Protein AF-A0A2N2I9F9-F1 (afdb_monomer_lite)

Radius of gyration: 26.96 Å; ch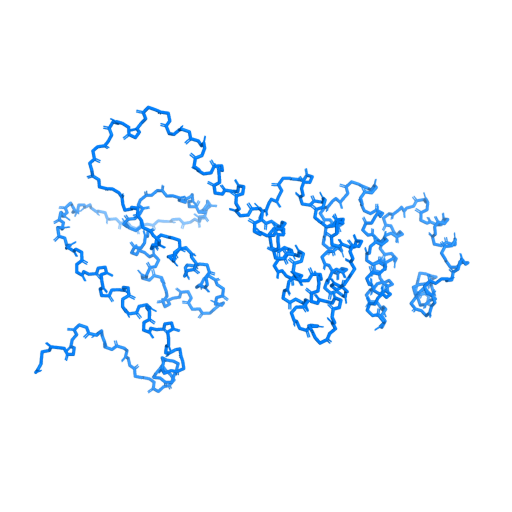ains: 1; bounding box: 68×50×66 Å

Secondary structure (DSSP, 8-state):
--HHHHHHHHHHH-TT-HHHHHHHHHHHTT-HHHHHHHHHHHHHH-SSHHHHHHHHHHHHHHHHHTT-HHHHHHHHHHHHHH-TT-HHHHHHHHHHHHHTT-HHHHHHHHHHHHHHHHTTTTSHHHHHHHHHHHHHHHHHHHHHHHHHHHS---SSTTTS-S----STHHHHHHHHHHHHTT-TT-HHHHHHHHHHHHHHS-SSSPPP---------------------THHHHHHHHHHHHHHH-HHHHHHHHHTT-----GGGSS--

pLDDT: mean 72.57, std 25.91, range [23.45, 98.56]

Foldseek 3Di:
DDPLVVLLVVCLVPVPPVVSVVVLVVVCVVPVLVSLVSLQSSLVSRPQLQSVLVSLQVSLVSCVVVVVLVSSLVSLLSSCVSPLLDPSSLVVNLVSCVVVVNLVSNLVSLVVSLVVLVVVVVDVSSVVVNVVSVVVNVVSVVVVVCVVVVPPPPPDVVPDDDDDDDDPVVVVVVVVVVVVVPPPPCCVVCVVVVVVCCVVVDDDDDDDDDDPDDDDDDDDDDDDDDDDDPPVVVQVVVVVVCCVVPVVVVVVCVVVVHDDDRPVVPPDD

Sequence (269 aa):
QSLFDALVRRLVENPYDEDALAWAHREGSSDPGAYAGLLEQAAKEAHDRAHACHWFIEAANVYIVLDDFDRARDLMELAVVHDPMSDRAANSLAELHRHRSDIAGLIGSLEVRARLLESLTRNPEAGAKLDSVCEELRKIWAELRAKEQGEPTSEEALRQGPGTLTTPDAVAAMRAYWRLQRIPHQFDAIAPLCRVVERDWGWIFPAPTSPEVAPVGVGPLLISRIDGSCQEMGTAYNEAEFLAKNEEEVLRRYRAGQGFTPWSRRRRF

Structure (mmCIF, N/CA/C/O backbone):
data_AF-A0A2N2I9F9-F1
#
_entry.id   AF-A0A2N2I9F9-F1
#
loop_
_atom_site.group_PDB
_atom_site.id
_atom_site.type_symbol
_atom_site.label_atom_id
_atom_site.label_alt_id
_atom_site.label_comp_id
_atom_site.label_asym_id
_atom_site.label_entity_id
_atom_site.label_seq_id
_atom_site.pdbx_PDB_ins_code
_atom_site.Cartn_x
_atom_site.Cartn_y
_atom_site.Cartn_z
_atom_site.occupancy
_atom_site.B_iso_or_equiv
_atom_site.auth_seq_id
_atom_site.auth_comp_id
_atom_site.auth_asym_id
_atom_site.auth_atom_id
_atom_site.pdbx_PDB_model_num
ATOM 1 N N . GLN A 1 1 ? 14.060 -11.560 -24.978 1.00 61.72 1 GLN A N 1
ATOM 2 C CA . GLN A 1 1 ? 13.766 -10.903 -23.692 1.00 61.72 1 GLN A CA 1
ATOM 3 C C . GLN A 1 1 ? 13.042 -9.616 -24.026 1.00 61.72 1 GLN A C 1
ATOM 5 O O . GLN A 1 1 ? 13.514 -8.925 -24.927 1.00 61.72 1 GLN A O 1
ATOM 10 N N . SER A 1 2 ? 11.861 -9.374 -23.455 1.00 85.56 2 SER A N 1
ATOM 11 C CA . SER A 1 2 ? 11.109 -8.166 -23.798 1.00 85.56 2 SER A CA 1
ATOM 12 C C . SER A 1 2 ? 11.802 -6.941 -23.189 1.00 85.56 2 SER A C 1
ATOM 14 O O . SER A 1 2 ? 12.526 -7.054 -22.198 1.00 85.56 2 SER A O 1
ATOM 16 N N . LEU A 1 3 ? 11.626 -5.769 -23.803 1.00 85.19 3 LEU A N 1
ATOM 17 C CA . LEU A 1 3 ? 12.147 -4.508 -23.262 1.00 85.19 3 LEU A CA 1
ATOM 18 C C . LEU A 1 3 ? 11.584 -4.231 -21.859 1.00 85.19 3 LEU A C 1
ATOM 20 O O . LEU A 1 3 ? 12.298 -3.732 -20.995 1.00 85.19 3 LEU A O 1
ATOM 24 N N . PHE A 1 4 ? 10.339 -4.652 -21.631 1.00 87.00 4 PHE A N 1
ATOM 25 C CA . PHE A 1 4 ? 9.666 -4.631 -20.339 1.00 87.00 4 PHE A CA 1
ATOM 26 C C . PHE A 1 4 ? 10.443 -5.419 -19.273 1.00 87.00 4 PHE A C 1
ATOM 28 O O . PHE A 1 4 ? 10.816 -4.846 -18.254 1.00 87.00 4 PHE A O 1
ATOM 35 N N . ASP A 1 5 ? 10.794 -6.683 -19.540 1.00 89.25 5 ASP A N 1
ATOM 36 C CA . ASP A 1 5 ? 11.547 -7.519 -18.584 1.00 89.25 5 ASP A CA 1
ATOM 37 C C . ASP A 1 5 ? 12.915 -6.906 -18.246 1.00 89.25 5 ASP A C 1
ATOM 39 O O . ASP A 1 5 ? 13.402 -6.997 -17.120 1.00 89.25 5 ASP A O 1
ATOM 43 N N . ALA A 1 6 ? 13.557 -6.273 -19.235 1.00 92.12 6 ALA A N 1
ATOM 44 C CA . ALA A 1 6 ? 14.843 -5.618 -19.035 1.00 92.12 6 ALA A CA 1
ATOM 45 C C . ALA A 1 6 ? 14.734 -4.395 -18.108 1.00 92.12 6 ALA A C 1
ATOM 47 O O . ALA A 1 6 ? 15.652 -4.144 -17.329 1.00 92.12 6 ALA A O 1
ATOM 48 N N . LEU A 1 7 ? 13.628 -3.650 -18.176 1.00 92.19 7 LEU A N 1
ATOM 49 C CA . LEU A 1 7 ? 13.377 -2.490 -17.318 1.00 92.19 7 LEU A CA 1
ATOM 50 C C . LEU A 1 7 ? 12.981 -2.890 -15.910 1.00 92.19 7 LEU A C 1
ATOM 52 O O . LEU A 1 7 ? 13.531 -2.332 -14.967 1.00 92.19 7 LEU A O 1
ATOM 56 N N . VAL A 1 8 ? 12.095 -3.879 -15.769 1.00 93.12 8 VAL A N 1
ATOM 57 C CA . VAL A 1 8 ? 11.741 -4.444 -14.462 1.00 93.12 8 VAL A CA 1
ATOM 58 C C . VAL A 1 8 ? 13.012 -4.876 -13.740 1.00 93.12 8 VAL A C 1
ATOM 60 O O . VAL A 1 8 ? 13.258 -4.423 -12.627 1.00 93.12 8 VAL A O 1
ATOM 63 N N . ARG A 1 9 ? 13.890 -5.638 -14.407 1.00 93.06 9 ARG A N 1
ATOM 64 C CA . ARG A 1 9 ? 15.161 -6.058 -13.808 1.00 93.06 9 ARG A CA 1
ATOM 65 C C . ARG A 1 9 ? 16.031 -4.871 -13.381 1.00 93.06 9 ARG A C 1
ATOM 67 O O . ARG A 1 9 ? 16.566 -4.894 -12.280 1.00 93.06 9 ARG A O 1
ATOM 74 N N . ARG A 1 10 ? 16.153 -3.829 -14.213 1.00 95.12 10 ARG A N 1
ATOM 75 C CA . ARG A 1 10 ? 16.919 -2.619 -13.856 1.00 95.12 10 ARG A CA 1
ATOM 76 C C . ARG A 1 10 ? 16.352 -1.918 -12.624 1.00 95.12 10 ARG A C 1
ATOM 78 O O . ARG A 1 10 ? 17.122 -1.557 -11.745 1.00 95.12 10 ARG A O 1
ATOM 85 N N . LEU A 1 11 ? 15.031 -1.766 -12.540 1.00 92.81 11 LEU A N 1
ATOM 86 C CA . LEU A 1 11 ? 14.359 -1.120 -11.406 1.00 92.81 11 LEU A CA 1
ATOM 87 C C . LEU A 1 11 ? 14.391 -1.973 -10.129 1.00 92.81 11 LEU A C 1
ATOM 89 O O . LEU A 1 11 ? 14.429 -1.434 -9.025 1.00 92.81 11 LEU A O 1
ATOM 93 N N . VAL A 1 12 ? 14.407 -3.300 -10.267 1.00 93.38 12 VAL A N 1
ATOM 94 C CA . VAL A 1 12 ? 14.619 -4.241 -9.157 1.00 93.38 12 VAL A CA 1
ATOM 95 C C . VAL A 1 12 ? 16.056 -4.152 -8.634 1.00 93.38 12 VAL A C 1
ATOM 97 O O . VAL A 1 12 ? 16.265 -4.124 -7.421 1.00 93.38 12 VAL A O 1
ATOM 100 N N . GLU A 1 13 ? 17.044 -4.090 -9.532 1.00 91.88 13 GLU A N 1
ATOM 101 C CA . GLU A 1 13 ? 18.470 -3.976 -9.192 1.00 91.88 13 GLU A CA 1
ATOM 102 C C . GLU A 1 13 ? 18.826 -2.592 -8.622 1.00 91.88 13 GLU A C 1
ATOM 104 O O . GLU A 1 13 ? 19.615 -2.496 -7.681 1.00 91.88 13 GLU A O 1
ATOM 109 N N . ASN A 1 14 ? 18.241 -1.524 -9.169 1.00 90.62 14 ASN A N 1
ATOM 110 C CA . ASN A 1 14 ? 18.455 -0.145 -8.749 1.00 90.62 14 ASN A CA 1
ATOM 111 C C . ASN A 1 14 ? 17.147 0.666 -8.825 1.00 90.62 14 ASN A C 1
ATOM 113 O O . ASN A 1 14 ? 16.798 1.173 -9.896 1.00 90.62 14 ASN A O 1
ATOM 117 N N . PRO A 1 15 ? 16.457 0.880 -7.690 1.00 88.50 15 PRO A N 1
ATOM 118 C CA . PRO A 1 15 ? 15.217 1.646 -7.683 1.00 88.50 15 PRO A CA 1
ATOM 119 C C . PRO A 1 15 ? 15.355 3.119 -8.056 1.00 88.50 15 PRO A C 1
ATOM 121 O O . PRO A 1 15 ? 14.377 3.766 -8.414 1.00 88.50 15 PRO A O 1
ATOM 124 N N . TYR A 1 16 ? 16.578 3.639 -7.993 1.00 89.88 16 TYR A N 1
ATOM 125 C CA . TYR A 1 16 ? 16.912 5.020 -8.319 1.00 89.88 16 TYR A CA 1
ATOM 126 C C . TYR A 1 16 ? 17.563 5.137 -9.702 1.00 89.88 16 TYR A C 1
ATOM 128 O O . TYR A 1 16 ? 18.282 6.095 -9.973 1.00 89.88 16 TYR A O 1
ATOM 136 N N . ASP A 1 17 ? 17.369 4.148 -10.579 1.00 93.25 17 ASP A N 1
ATOM 137 C CA . ASP A 1 17 ? 17.807 4.226 -11.970 1.00 93.25 17 ASP A CA 1
ATOM 138 C C . ASP A 1 17 ? 16.960 5.270 -12.722 1.00 93.25 17 ASP A C 1
ATOM 140 O O . ASP A 1 17 ? 15.919 4.960 -13.306 1.00 93.25 17 ASP A O 1
ATOM 144 N N . GLU A 1 18 ? 17.408 6.530 -12.673 1.00 92.12 18 GLU A N 1
ATOM 145 C CA . GLU A 1 18 ? 16.724 7.681 -13.275 1.00 92.12 18 GLU A CA 1
ATOM 146 C C . GLU A 1 18 ? 16.483 7.495 -14.776 1.00 92.12 18 GLU A C 1
ATOM 148 O O . GLU A 1 18 ? 15.441 7.903 -15.286 1.00 92.12 18 GLU A O 1
ATOM 153 N N . ASP A 1 19 ? 17.396 6.829 -15.487 1.00 93.75 19 ASP A N 1
ATOM 154 C CA . ASP A 1 19 ? 17.251 6.570 -16.919 1.00 93.75 19 ASP A CA 1
ATOM 155 C C . ASP A 1 19 ? 16.152 5.539 -17.193 1.00 93.75 19 ASP A C 1
ATOM 157 O O . ASP A 1 19 ? 15.347 5.717 -18.115 1.00 93.75 19 ASP A O 1
ATOM 161 N N . ALA A 1 20 ? 16.108 4.458 -16.405 1.00 91.75 20 ALA A N 1
ATOM 162 C CA . ALA A 1 20 ? 15.053 3.453 -16.502 1.00 91.75 20 ALA A CA 1
ATOM 163 C C . ALA A 1 20 ? 13.687 4.049 -16.138 1.00 91.75 20 ALA A C 1
ATOM 165 O O . ALA A 1 20 ? 12.717 3.825 -16.861 1.00 91.75 20 ALA A O 1
ATOM 166 N N . LEU A 1 21 ? 13.626 4.857 -15.076 1.00 90.75 21 LEU A N 1
ATOM 167 C CA . LEU A 1 21 ? 12.419 5.566 -14.653 1.00 90.75 21 LEU A CA 1
ATOM 168 C C . LEU A 1 21 ? 11.948 6.577 -15.698 1.00 90.75 21 LEU A C 1
ATOM 170 O O . LEU A 1 21 ? 10.778 6.574 -16.071 1.00 90.75 21 LEU A O 1
ATOM 174 N N . ALA A 1 22 ? 12.848 7.409 -16.223 1.00 91.56 22 ALA A N 1
ATOM 175 C CA . ALA A 1 22 ? 12.509 8.384 -17.253 1.00 91.56 22 ALA A CA 1
ATOM 176 C C . ALA A 1 22 ? 12.024 7.696 -18.532 1.00 91.56 22 ALA A C 1
ATOM 178 O O . ALA A 1 22 ? 11.120 8.197 -19.201 1.00 91.56 22 ALA A O 1
ATOM 179 N N . TRP A 1 23 ? 12.605 6.546 -18.883 1.00 90.75 23 TRP A N 1
ATOM 180 C CA . TRP A 1 23 ? 12.118 5.741 -19.996 1.00 90.75 23 TRP A CA 1
ATOM 181 C C . TRP A 1 23 ? 10.723 5.178 -19.712 1.00 90.75 23 TRP A C 1
ATOM 183 O O . TRP A 1 23 ? 9.814 5.398 -20.511 1.00 90.75 23 TRP A O 1
ATOM 193 N N . ALA A 1 24 ? 10.533 4.528 -18.561 1.00 89.94 24 ALA A N 1
ATOM 194 C CA . ALA A 1 24 ? 9.258 3.928 -18.176 1.00 89.94 24 ALA A CA 1
ATOM 195 C C . ALA A 1 24 ? 8.141 4.979 -18.095 1.00 89.94 24 ALA A C 1
ATOM 197 O O . ALA A 1 24 ? 7.044 4.737 -18.586 1.00 89.94 24 ALA A O 1
ATOM 198 N N . HIS A 1 25 ? 8.439 6.174 -17.580 1.00 88.62 25 HIS A N 1
ATOM 199 C CA . HIS A 1 25 ? 7.508 7.297 -17.540 1.00 88.62 25 HIS A CA 1
ATOM 200 C C . HIS A 1 25 ? 7.163 7.827 -18.938 1.00 88.62 25 HIS A C 1
ATOM 202 O O . HIS A 1 25 ? 6.002 8.128 -19.209 1.00 88.62 25 HIS A O 1
ATOM 208 N N . ARG A 1 26 ? 8.141 7.965 -19.848 1.00 89.19 26 ARG A N 1
ATOM 209 C CA . ARG A 1 26 ? 7.871 8.420 -21.226 1.00 89.19 26 ARG A CA 1
ATOM 210 C C . ARG A 1 26 ? 6.943 7.464 -21.965 1.00 89.19 26 ARG A C 1
ATOM 212 O O . ARG A 1 26 ? 5.993 7.915 -22.593 1.00 89.19 26 ARG A O 1
ATOM 219 N N . GLU A 1 27 ? 7.190 6.168 -21.857 1.00 84.44 27 GLU A N 1
ATOM 220 C CA . GLU A 1 27 ? 6.358 5.152 -22.509 1.00 84.44 27 GLU A CA 1
ATOM 221 C C . GLU A 1 27 ? 4.997 5.036 -21.815 1.00 84.44 27 GLU A C 1
ATOM 223 O O . GLU A 1 27 ? 3.949 5.050 -22.464 1.00 84.44 27 GLU A O 1
ATOM 228 N N . GLY A 1 28 ? 5.011 5.077 -20.483 1.00 85.88 28 GLY A N 1
ATOM 229 C CA . GLY A 1 28 ? 3.836 5.124 -19.622 1.00 85.88 28 GLY A CA 1
ATOM 230 C C . GLY A 1 28 ? 2.949 6.350 -19.798 1.00 85.88 28 GLY A C 1
ATOM 231 O O . GLY A 1 28 ? 1.769 6.299 -19.482 1.00 85.88 28 GLY A O 1
ATOM 232 N N . SER A 1 29 ? 3.471 7.446 -20.353 1.00 87.44 29 SER A N 1
ATOM 233 C CA . SER A 1 29 ? 2.663 8.636 -20.644 1.00 87.44 29 SER A CA 1
ATOM 234 C C . SER A 1 29 ? 1.592 8.357 -21.705 1.00 87.44 29 SER A C 1
ATOM 236 O O . SER A 1 29 ? 0.588 9.062 -21.756 1.00 87.44 29 SER A O 1
ATOM 238 N N . SER A 1 30 ? 1.799 7.343 -22.555 1.00 90.50 30 SER A N 1
ATOM 239 C CA . SER A 1 30 ? 0.814 6.908 -23.552 1.00 90.50 30 SER A CA 1
ATOM 240 C C . SER A 1 30 ? -0.169 5.857 -23.023 1.00 90.50 30 SER A C 1
ATOM 242 O O . SER A 1 30 ? -1.308 5.810 -23.483 1.00 90.50 30 SER A O 1
ATOM 244 N N . ASP A 1 31 ? 0.253 5.061 -22.037 1.00 93.00 31 ASP A N 1
ATOM 245 C CA . ASP A 1 31 ? -0.554 4.047 -21.354 1.00 93.00 31 ASP A CA 1
ATOM 246 C C . ASP A 1 31 ? -0.164 3.983 -19.861 1.00 93.00 31 ASP A C 1
ATOM 248 O O . ASP A 1 31 ? 0.736 3.225 -19.469 1.00 93.00 31 ASP A O 1
ATOM 252 N N . PRO A 1 32 ? -0.824 4.785 -19.002 1.00 93.81 32 PRO A N 1
ATOM 253 C CA . PRO A 1 32 ? -0.511 4.803 -17.576 1.00 93.81 32 PRO A CA 1
ATOM 254 C C . PRO A 1 32 ? -0.828 3.472 -16.878 1.00 93.81 32 PRO A C 1
ATOM 256 O O . PRO A 1 32 ? -0.207 3.152 -15.867 1.00 93.81 32 PRO A O 1
ATOM 259 N N . GLY A 1 33 ? -1.750 2.668 -17.422 1.00 94.06 33 GLY A N 1
ATOM 260 C CA . GLY A 1 33 ? -2.072 1.342 -16.892 1.00 94.06 33 GLY A CA 1
ATOM 261 C C . GLY A 1 33 ? -0.925 0.355 -17.103 1.00 94.06 33 GLY A C 1
ATOM 262 O O . GLY A 1 33 ? -0.523 -0.338 -16.167 1.00 94.06 33 GLY A O 1
ATOM 263 N N . ALA A 1 34 ? -0.326 0.340 -18.298 1.00 91.75 34 ALA A N 1
ATOM 264 C CA . ALA A 1 34 ? 0.874 -0.455 -18.567 1.00 91.75 34 ALA A CA 1
ATOM 265 C C . ALA A 1 34 ? 2.058 -0.036 -17.681 1.00 91.75 34 ALA A C 1
ATOM 267 O O . ALA A 1 34 ? 2.806 -0.891 -17.199 1.00 91.75 34 ALA A O 1
ATOM 268 N N . TYR A 1 35 ? 2.203 1.266 -17.412 1.00 94.31 35 TYR A N 1
ATOM 269 C CA . TYR A 1 35 ? 3.208 1.772 -16.476 1.00 94.31 35 TYR A CA 1
ATOM 270 C C . TYR A 1 35 ? 2.964 1.300 -15.041 1.00 94.31 35 TYR A C 1
ATOM 272 O O . TYR A 1 35 ? 3.883 0.785 -14.405 1.00 94.31 35 TYR A O 1
ATOM 280 N N . ALA A 1 36 ? 1.726 1.385 -14.548 1.00 95.88 36 ALA A N 1
ATOM 281 C CA . ALA A 1 36 ? 1.368 0.862 -13.232 1.00 95.88 36 ALA A CA 1
ATOM 282 C C . ALA A 1 36 ? 1.638 -0.651 -13.127 1.00 95.88 36 ALA A C 1
ATOM 284 O O . ALA A 1 36 ? 2.180 -1.114 -12.125 1.00 95.88 36 ALA A O 1
ATOM 285 N N . GLY A 1 37 ? 1.336 -1.414 -14.184 1.00 95.44 37 GLY A N 1
ATOM 286 C CA . GLY A 1 37 ? 1.652 -2.842 -14.273 1.00 95.44 37 GLY A CA 1
ATOM 287 C C . GLY A 1 37 ? 3.156 -3.141 -14.236 1.00 95.44 37 GLY A C 1
ATOM 288 O O . GLY A 1 37 ? 3.570 -4.108 -13.596 1.00 95.44 37 GLY A O 1
ATOM 289 N N . LEU A 1 38 ? 3.985 -2.297 -14.861 1.00 95.38 38 LEU A N 1
ATOM 290 C CA . LEU A 1 38 ? 5.448 -2.391 -14.787 1.00 95.38 38 LEU A CA 1
ATOM 291 C C . LEU A 1 38 ? 5.951 -2.190 -13.357 1.00 95.38 38 LEU A C 1
ATOM 293 O O . LEU A 1 38 ? 6.740 -2.999 -12.867 1.00 95.38 38 LEU A O 1
ATOM 297 N N . LEU A 1 39 ? 5.475 -1.142 -12.681 1.00 96.50 39 LEU A N 1
ATOM 298 C CA . LEU A 1 39 ? 5.839 -0.851 -11.293 1.00 96.50 39 LEU A CA 1
ATOM 299 C C . LEU A 1 39 ? 5.380 -1.965 -10.346 1.00 96.50 39 LEU A C 1
ATOM 301 O O . LEU A 1 39 ? 6.138 -2.391 -9.478 1.00 96.50 39 LEU A O 1
ATOM 305 N N . GLU A 1 40 ? 4.174 -2.497 -10.546 1.00 97.25 40 GLU A N 1
ATOM 306 C CA . GLU A 1 40 ? 3.678 -3.636 -9.775 1.00 97.25 40 GLU A CA 1
ATOM 307 C C . GLU A 1 40 ? 4.558 -4.881 -9.972 1.00 97.25 40 GLU A C 1
ATOM 309 O O . GLU A 1 40 ? 4.849 -5.595 -9.010 1.00 97.25 40 GLU A O 1
ATOM 314 N N . GLN A 1 41 ? 5.013 -5.144 -11.200 1.00 96.88 41 GLN A N 1
ATOM 315 C CA . GLN A 1 41 ? 5.919 -6.259 -11.463 1.00 96.88 41 GLN A CA 1
ATOM 316 C C . GLN A 1 41 ? 7.283 -6.044 -10.793 1.00 96.88 41 GLN A C 1
ATOM 318 O O . GLN A 1 41 ? 7.797 -6.966 -10.158 1.00 96.88 41 GLN A O 1
ATOM 323 N N . ALA A 1 42 ? 7.831 -4.826 -10.846 1.00 96.00 42 ALA A N 1
ATOM 324 C CA . ALA A 1 42 ? 9.055 -4.475 -10.126 1.00 96.00 42 ALA A CA 1
ATOM 325 C C . ALA A 1 42 ? 8.902 -4.654 -8.606 1.00 96.00 42 ALA A C 1
ATOM 327 O O . ALA A 1 42 ? 9.813 -5.163 -7.955 1.00 96.00 42 ALA A O 1
ATOM 328 N N . ALA A 1 43 ? 7.737 -4.322 -8.040 1.00 97.25 43 ALA A N 1
ATOM 329 C CA . ALA A 1 43 ? 7.439 -4.548 -6.627 1.00 97.25 43 ALA A CA 1
ATOM 330 C C . ALA A 1 43 ? 7.465 -6.037 -6.251 1.00 97.25 43 ALA A C 1
ATOM 332 O O . ALA A 1 43 ? 8.035 -6.409 -5.226 1.00 97.25 43 ALA A O 1
ATOM 333 N N . LYS A 1 44 ? 6.871 -6.897 -7.088 1.00 97.00 44 LYS A N 1
ATOM 334 C CA . LYS A 1 44 ? 6.812 -8.352 -6.866 1.00 97.00 44 LYS A CA 1
ATOM 335 C C . LYS A 1 44 ? 8.169 -9.036 -7.001 1.00 97.00 44 LYS A C 1
ATOM 337 O O . LYS A 1 44 ? 8.416 -10.028 -6.320 1.00 97.00 44 LYS A O 1
ATOM 342 N N . GLU A 1 45 ? 9.019 -8.539 -7.894 1.00 96.56 45 GLU A N 1
ATOM 343 C CA . GLU A 1 45 ? 10.355 -9.091 -8.134 1.00 96.56 45 GLU A CA 1
ATOM 344 C C . GLU A 1 45 ? 11.422 -8.527 -7.183 1.00 96.56 45 GLU A C 1
ATOM 346 O O . GLU A 1 45 ? 12.499 -9.112 -7.052 1.00 96.56 45 GLU A O 1
ATOM 351 N N . ALA A 1 46 ? 11.132 -7.430 -6.477 1.00 95.81 46 ALA A N 1
ATOM 352 C CA . ALA A 1 46 ? 12.049 -6.830 -5.519 1.00 95.81 46 ALA A CA 1
ATOM 353 C C . ALA A 1 46 ? 12.372 -7.779 -4.351 1.00 95.81 46 ALA A C 1
ATOM 355 O O . ALA A 1 46 ? 11.496 -8.258 -3.630 1.00 95.81 46 ALA A O 1
ATOM 356 N N . HIS A 1 47 ? 13.666 -8.017 -4.127 1.00 93.06 47 HIS A N 1
ATOM 357 C CA . HIS A 1 47 ? 14.147 -8.829 -3.004 1.00 93.06 47 HIS A CA 1
ATOM 358 C C . HIS A 1 47 ? 14.127 -8.076 -1.670 1.00 93.06 47 HIS A C 1
ATOM 360 O O . HIS A 1 47 ? 13.958 -8.686 -0.613 1.00 93.06 47 HIS A O 1
ATOM 366 N N . ASP A 1 48 ? 14.313 -6.757 -1.717 1.00 94.75 48 ASP A N 1
ATOM 367 C CA . ASP A 1 48 ? 14.250 -5.903 -0.540 1.00 94.75 48 ASP A CA 1
ATOM 368 C C . ASP A 1 48 ? 12.810 -5.454 -0.264 1.00 94.75 48 ASP A C 1
ATOM 370 O O . ASP A 1 48 ? 12.089 -4.996 -1.153 1.00 94.75 48 ASP A O 1
ATOM 374 N N . ARG A 1 49 ? 12.388 -5.572 0.998 1.00 95.44 49 ARG A N 1
ATOM 375 C CA . ARG A 1 49 ? 11.009 -5.277 1.406 1.00 95.44 49 ARG A CA 1
ATOM 376 C C . ARG A 1 49 ? 10.678 -3.788 1.317 1.00 95.44 49 ARG A C 1
ATOM 378 O O . ARG A 1 49 ? 9.536 -3.463 0.998 1.00 95.44 49 ARG A O 1
ATOM 385 N N . ALA A 1 50 ? 11.640 -2.903 1.579 1.00 93.56 50 ALA A N 1
ATOM 386 C CA . ALA A 1 50 ? 11.422 -1.465 1.475 1.00 93.56 50 ALA A CA 1
ATOM 387 C C . ALA A 1 50 ? 11.307 -1.041 0.003 1.00 93.56 50 ALA A C 1
ATOM 389 O O . ALA A 1 50 ? 10.434 -0.243 -0.332 1.00 93.56 50 ALA A O 1
ATOM 390 N N . HIS A 1 51 ? 12.100 -1.639 -0.891 1.00 94.69 51 HIS A N 1
ATOM 391 C CA . HIS A 1 51 ? 11.958 -1.439 -2.338 1.00 94.69 51 HIS A CA 1
ATOM 392 C C . HIS A 1 51 ? 10.614 -1.959 -2.866 1.00 94.69 51 HIS A C 1
ATOM 394 O O . HIS A 1 51 ? 9.939 -1.251 -3.609 1.00 94.69 51 HIS A O 1
ATOM 400 N N . ALA A 1 52 ? 10.183 -3.152 -2.442 1.00 97.19 52 ALA A N 1
ATOM 401 C CA . ALA A 1 52 ? 8.860 -3.671 -2.792 1.00 97.19 52 ALA A CA 1
ATOM 402 C C . ALA A 1 52 ? 7.745 -2.716 -2.331 1.00 97.19 52 ALA A C 1
ATOM 404 O O . ALA A 1 52 ? 6.878 -2.349 -3.121 1.00 97.19 52 ALA A O 1
ATOM 405 N N . CYS A 1 53 ? 7.801 -2.257 -1.074 1.00 97.56 53 CYS A N 1
ATOM 406 C CA . CYS A 1 53 ? 6.866 -1.270 -0.529 1.00 97.56 53 CYS A CA 1
ATOM 407 C C . CYS A 1 53 ? 6.849 0.022 -1.359 1.00 97.56 53 CYS A C 1
ATOM 409 O O . CYS A 1 53 ? 5.775 0.491 -1.734 1.00 97.56 53 CYS A O 1
ATOM 411 N N . HIS A 1 54 ? 8.022 0.563 -1.699 1.00 96.19 54 HIS A N 1
ATOM 412 C CA . HIS A 1 54 ? 8.137 1.747 -2.547 1.00 96.19 54 HIS A CA 1
ATOM 413 C C . HIS A 1 54 ? 7.421 1.555 -3.889 1.00 96.19 54 HIS A C 1
ATOM 415 O O . HIS A 1 54 ? 6.576 2.371 -4.251 1.00 96.19 54 HIS A O 1
ATOM 421 N N . TRP A 1 55 ? 7.688 0.453 -4.589 1.00 97.19 55 TRP A N 1
ATOM 422 C CA . TRP A 1 55 ? 7.077 0.198 -5.890 1.00 97.19 55 TRP A CA 1
ATOM 423 C C . TRP A 1 55 ? 5.574 -0.057 -5.829 1.00 97.19 55 TRP A C 1
ATOM 425 O O . TRP A 1 55 ? 4.850 0.419 -6.703 1.00 97.19 55 TRP A O 1
ATOM 435 N N . PHE A 1 56 ? 5.079 -0.722 -4.783 1.00 98.56 56 PHE A N 1
ATOM 436 C CA . PHE A 1 56 ? 3.639 -0.846 -4.563 1.00 98.56 56 PHE A CA 1
ATOM 437 C C . PHE A 1 56 ? 2.973 0.517 -4.339 1.00 98.56 56 PHE A C 1
ATOM 439 O O . PHE A 1 56 ? 1.915 0.764 -4.915 1.00 98.56 56 PHE A O 1
ATOM 446 N N . ILE A 1 57 ? 3.598 1.419 -3.570 1.00 98.25 57 ILE A N 1
ATOM 447 C CA . ILE A 1 57 ? 3.097 2.788 -3.370 1.00 98.25 57 ILE A CA 1
ATOM 448 C C . ILE A 1 57 ? 3.058 3.548 -4.699 1.00 98.25 57 ILE A C 1
ATOM 450 O O . ILE A 1 57 ? 2.051 4.184 -5.005 1.00 98.25 57 ILE A O 1
ATOM 454 N N . GLU A 1 58 ? 4.132 3.504 -5.491 1.00 96.94 58 GLU A N 1
ATOM 455 C CA . GLU A 1 58 ? 4.178 4.240 -6.759 1.00 96.94 58 GLU A CA 1
ATOM 456 C C . GLU A 1 58 ? 3.180 3.677 -7.781 1.00 96.94 58 GLU A C 1
ATOM 458 O O . GLU A 1 58 ? 2.463 4.450 -8.414 1.00 96.94 58 GLU A O 1
ATOM 463 N N . ALA A 1 59 ? 3.033 2.351 -7.873 1.00 97.88 59 ALA A N 1
ATOM 464 C CA . ALA A 1 59 ? 1.993 1.727 -8.692 1.00 97.88 59 ALA A CA 1
ATOM 465 C C . ALA A 1 59 ? 0.584 2.151 -8.240 1.00 97.88 59 ALA A C 1
ATOM 467 O O . ALA A 1 59 ? -0.243 2.542 -9.065 1.00 97.88 59 ALA A O 1
ATOM 468 N N . ALA A 1 60 ? 0.315 2.128 -6.931 1.00 98.44 60 ALA A N 1
ATOM 469 C CA . ALA A 1 60 ? -0.968 2.538 -6.371 1.00 98.44 60 ALA A CA 1
ATOM 470 C C . ALA A 1 60 ? -1.293 4.010 -6.671 1.00 98.44 60 ALA A C 1
ATOM 472 O O . ALA A 1 60 ? -2.431 4.317 -7.018 1.00 98.44 60 ALA A O 1
ATOM 473 N N . ASN A 1 61 ? -0.308 4.913 -6.613 1.00 97.44 61 ASN A N 1
ATOM 474 C CA . ASN A 1 61 ? -0.507 6.326 -6.957 1.00 97.44 61 ASN A CA 1
ATOM 475 C C . ASN A 1 61 ? -0.939 6.508 -8.418 1.00 97.44 61 ASN A C 1
ATOM 477 O O . ASN A 1 61 ? -1.781 7.357 -8.703 1.00 97.44 61 ASN A O 1
ATOM 481 N N . VAL A 1 62 ? -0.408 5.699 -9.340 1.00 97.06 62 VAL A N 1
ATOM 482 C CA . VAL A 1 62 ? -0.846 5.727 -10.743 1.00 97.06 62 VAL A CA 1
ATOM 483 C C . VAL A 1 62 ? -2.297 5.254 -10.864 1.00 97.06 62 VAL A C 1
ATOM 485 O O . VAL A 1 62 ? -3.088 5.908 -11.539 1.00 97.06 62 VAL A O 1
ATOM 488 N N . TYR A 1 63 ? -2.688 4.186 -10.161 1.00 97.94 63 TYR A N 1
ATOM 489 C CA . TYR A 1 63 ? -4.082 3.724 -10.154 1.00 97.94 63 TYR A CA 1
ATOM 490 C C . TYR A 1 63 ? -5.055 4.729 -9.523 1.00 97.94 63 TYR A C 1
ATOM 492 O O . TYR A 1 63 ? -6.175 4.853 -10.006 1.00 97.94 63 TYR A O 1
ATOM 500 N N . ILE A 1 64 ? -4.629 5.507 -8.521 1.00 97.06 64 ILE A N 1
ATOM 501 C CA . ILE A 1 64 ? -5.424 6.625 -7.980 1.00 97.06 64 ILE A CA 1
ATOM 502 C C . ILE A 1 64 ? -5.705 7.668 -9.066 1.00 97.06 64 ILE A C 1
ATOM 504 O O . ILE A 1 64 ? -6.834 8.128 -9.189 1.00 97.06 64 ILE A O 1
ATOM 508 N N . VAL A 1 65 ? -4.702 8.028 -9.873 1.00 96.38 65 VAL A N 1
ATOM 509 C CA . VAL A 1 65 ? -4.874 8.979 -10.990 1.00 96.38 65 VAL A CA 1
ATOM 510 C C . VAL A 1 65 ? -5.789 8.417 -12.084 1.00 96.38 65 VAL A C 1
ATOM 512 O O . VAL A 1 65 ? -6.447 9.181 -12.786 1.00 96.38 65 VAL A O 1
ATOM 515 N N . LEU A 1 66 ? -5.846 7.093 -12.220 1.00 96.38 66 LEU A N 1
ATOM 516 C CA . LEU A 1 66 ? -6.753 6.384 -13.125 1.00 96.38 66 LEU A CA 1
ATOM 517 C C . LEU A 1 66 ? -8.153 6.134 -12.534 1.00 96.38 66 LEU A C 1
ATOM 519 O O . LEU A 1 66 ? -8.946 5.439 -13.166 1.00 96.38 66 LEU A O 1
ATOM 523 N N . ASP A 1 67 ? -8.452 6.665 -11.344 1.00 97.00 67 ASP A N 1
ATOM 524 C CA . ASP A 1 67 ? -9.691 6.429 -10.588 1.00 97.00 67 ASP A CA 1
ATOM 525 C C . ASP A 1 67 ? -9.967 4.941 -10.250 1.00 97.00 67 ASP A C 1
ATOM 527 O O . ASP A 1 67 ? -11.081 4.573 -9.865 1.00 97.00 67 ASP A O 1
ATOM 531 N N . ASP A 1 68 ? -8.955 4.067 -10.317 1.00 97.44 68 ASP A N 1
ATOM 532 C CA . ASP A 1 68 ? -9.041 2.663 -9.888 1.00 97.44 68 ASP A CA 1
ATOM 533 C C . ASP A 1 68 ? -8.643 2.524 -8.409 1.00 97.44 68 ASP A C 1
ATOM 535 O O . ASP A 1 68 ? -7.583 2.014 -8.029 1.00 97.44 68 ASP A O 1
ATOM 539 N N . PHE A 1 69 ? -9.519 3.035 -7.542 1.00 96.81 69 PHE A N 1
ATOM 540 C CA . PHE A 1 69 ? -9.296 3.053 -6.094 1.00 96.81 69 PHE A CA 1
ATOM 541 C C . PHE A 1 69 ? -9.266 1.657 -5.463 1.00 96.81 69 PHE A C 1
ATOM 543 O O . PHE A 1 69 ? -8.622 1.475 -4.429 1.00 96.81 69 PHE A O 1
ATOM 550 N N . ASP A 1 70 ? -9.963 0.682 -6.053 1.00 96.19 70 ASP A N 1
ATOM 551 C CA . ASP A 1 70 ? -9.950 -0.702 -5.578 1.00 96.19 70 ASP A CA 1
ATOM 552 C C . ASP A 1 70 ? -8.564 -1.311 -5.782 1.00 96.19 70 ASP A C 1
ATOM 554 O O . ASP A 1 70 ? -7.965 -1.807 -4.824 1.00 96.19 70 ASP A O 1
ATOM 558 N N . ARG A 1 71 ? -7.993 -1.171 -6.985 1.00 97.94 71 ARG A N 1
ATOM 559 C CA . ARG A 1 71 ? -6.639 -1.651 -7.251 1.00 97.94 71 ARG A CA 1
ATOM 560 C C . ARG A 1 71 ? -5.587 -0.909 -6.435 1.00 97.94 71 ARG A C 1
ATOM 562 O O . ARG A 1 71 ? -4.672 -1.539 -5.905 1.00 97.94 71 ARG A O 1
ATOM 569 N N . ALA A 1 72 ? -5.721 0.411 -6.304 1.00 98.25 72 ALA A N 1
ATOM 570 C CA . ALA A 1 72 ? -4.819 1.212 -5.484 1.00 98.25 72 ALA A CA 1
ATOM 571 C C . ALA A 1 72 ? -4.819 0.761 -4.015 1.00 98.25 72 ALA A C 1
ATOM 573 O O . ALA A 1 72 ? -3.750 0.626 -3.420 1.00 98.25 72 ALA A O 1
ATOM 574 N N . ARG A 1 73 ? -5.996 0.479 -3.438 1.00 98.06 73 ARG A N 1
ATOM 575 C CA . ARG A 1 73 ? -6.114 -0.036 -2.067 1.00 98.06 73 ARG A CA 1
ATOM 576 C C . ARG A 1 73 ? -5.393 -1.372 -1.919 1.00 98.06 73 ARG A C 1
ATOM 578 O O . ARG A 1 73 ? -4.574 -1.500 -1.015 1.00 98.06 73 ARG A O 1
ATOM 585 N N . ASP A 1 74 ? -5.651 -2.327 -2.809 1.00 98.12 74 ASP A N 1
ATOM 586 C CA . ASP A 1 74 ? -5.048 -3.662 -2.733 1.00 98.12 74 ASP A CA 1
ATOM 587 C C . ASP A 1 74 ? -3.506 -3.586 -2.773 1.00 98.12 74 ASP A C 1
ATOM 589 O O . ASP A 1 74 ? -2.808 -4.286 -2.037 1.00 98.12 74 ASP A O 1
ATOM 593 N N . LEU A 1 75 ? -2.951 -2.686 -3.592 1.00 98.50 75 LEU A N 1
ATOM 594 C CA . LEU A 1 75 ? -1.506 -2.449 -3.652 1.00 98.50 75 LEU A CA 1
ATOM 595 C C . LEU A 1 75 ? -0.973 -1.745 -2.395 1.00 98.50 75 LEU A C 1
ATOM 597 O O . LEU A 1 75 ? 0.104 -2.098 -1.916 1.00 98.50 75 LEU A O 1
ATOM 601 N N . MET A 1 76 ? -1.715 -0.796 -1.817 1.00 98.38 76 MET A N 1
ATOM 602 C CA . MET A 1 76 ? -1.335 -0.162 -0.548 1.00 98.38 76 MET A CA 1
ATOM 603 C C . MET A 1 76 ? -1.369 -1.153 0.627 1.00 98.38 76 MET A C 1
ATOM 605 O O . MET A 1 76 ? -0.501 -1.096 1.499 1.00 98.38 76 MET A O 1
ATOM 609 N N . GLU A 1 77 ? -2.311 -2.101 0.643 1.00 98.44 77 GLU A N 1
ATOM 610 C CA . GLU A 1 77 ? -2.318 -3.205 1.612 1.00 98.44 77 GLU A CA 1
ATOM 611 C C . GLU A 1 77 ? -1.051 -4.059 1.485 1.00 98.44 77 GLU A C 1
ATOM 613 O O . GLU A 1 77 ? -0.386 -4.328 2.490 1.00 98.44 77 GLU A O 1
ATOM 618 N N . LEU A 1 78 ? -0.661 -4.422 0.257 1.00 98.38 78 LEU A N 1
ATOM 619 C CA . LEU A 1 78 ? 0.602 -5.121 0.008 1.00 98.38 78 LEU A CA 1
ATOM 620 C C . LEU A 1 78 ? 1.803 -4.294 0.482 1.00 98.38 78 LEU A C 1
ATOM 622 O O . LEU A 1 78 ? 2.675 -4.834 1.163 1.00 98.38 78 LEU A O 1
ATOM 626 N N . ALA A 1 79 ? 1.832 -2.986 0.215 1.00 98.50 79 ALA A N 1
ATOM 627 C CA . ALA A 1 79 ? 2.899 -2.107 0.688 1.00 98.50 79 ALA A CA 1
ATOM 628 C C . ALA A 1 79 ? 3.046 -2.147 2.222 1.00 98.50 79 ALA A C 1
ATOM 630 O O . ALA A 1 79 ? 4.158 -2.324 2.720 1.00 98.50 79 ALA A O 1
ATOM 631 N N . VAL A 1 80 ? 1.938 -2.078 2.973 1.00 98.44 80 VAL A N 1
ATOM 632 C CA . VAL A 1 80 ? 1.939 -2.180 4.448 1.00 98.44 80 VAL A CA 1
ATOM 633 C C . VAL A 1 80 ? 2.378 -3.566 4.929 1.00 98.44 80 VAL A C 1
ATOM 635 O O . VAL A 1 80 ? 3.074 -3.678 5.938 1.00 98.44 80 VAL A O 1
ATOM 638 N N . VAL A 1 81 ? 2.004 -4.638 4.226 1.00 97.94 81 VAL A N 1
ATOM 639 C CA . VAL A 1 81 ? 2.469 -5.997 4.553 1.00 97.94 81 VAL A CA 1
ATOM 640 C C . VAL A 1 81 ? 3.981 -6.123 4.346 1.00 97.94 81 VAL A C 1
ATOM 642 O O . VAL A 1 81 ? 4.680 -6.708 5.182 1.00 97.94 81 VAL A O 1
ATOM 645 N N . HIS A 1 82 ? 4.506 -5.558 3.257 1.00 97.62 82 HIS A N 1
ATOM 646 C CA . HIS A 1 82 ? 5.936 -5.558 2.971 1.00 97.62 82 HIS A CA 1
ATOM 647 C C . HIS A 1 82 ? 6.709 -4.692 3.966 1.00 97.62 82 HIS A C 1
ATOM 649 O O . HIS A 1 82 ? 7.691 -5.181 4.525 1.00 97.62 82 HIS A O 1
ATOM 655 N N . ASP A 1 83 ? 6.244 -3.486 4.267 1.00 97.75 83 ASP A N 1
ATOM 656 C CA . ASP A 1 83 ? 6.848 -2.612 5.268 1.00 97.75 83 ASP A CA 1
ATOM 657 C C . ASP A 1 83 ? 5.787 -1.972 6.188 1.00 97.75 83 ASP A C 1
ATOM 659 O O . ASP A 1 83 ? 5.256 -0.896 5.888 1.00 97.75 83 ASP A O 1
ATOM 663 N N . PRO A 1 84 ? 5.506 -2.577 7.360 1.00 97.88 84 PRO A N 1
ATOM 664 C CA . PRO A 1 84 ? 4.538 -2.031 8.311 1.00 97.88 84 PRO A CA 1
ATOM 665 C C . PRO A 1 84 ? 5.016 -0.728 8.973 1.00 97.88 84 PRO A C 1
ATOM 667 O O . PRO A 1 84 ? 4.210 -0.020 9.591 1.00 97.88 84 PRO A O 1
ATOM 670 N N . MET A 1 85 ? 6.305 -0.384 8.849 1.00 97.94 85 MET A N 1
ATOM 671 C CA . MET A 1 85 ? 6.868 0.866 9.364 1.00 97.94 85 MET A CA 1
ATOM 672 C C . MET A 1 85 ? 6.591 2.055 8.436 1.00 97.94 85 MET A C 1
ATOM 674 O O . MET A 1 85 ? 6.680 3.197 8.892 1.00 97.94 85 MET A O 1
ATOM 678 N N . SER A 1 86 ? 6.195 1.823 7.182 1.00 97.88 86 SER A N 1
ATOM 679 C CA . SER A 1 86 ? 5.895 2.882 6.215 1.00 97.88 86 SER A CA 1
ATOM 680 C C . SER A 1 86 ? 4.628 3.656 6.592 1.00 97.88 86 SER A C 1
ATOM 682 O O . SER A 1 86 ? 3.502 3.191 6.400 1.00 97.88 86 SER A O 1
ATOM 684 N N . ASP A 1 87 ? 4.799 4.879 7.105 1.00 97.50 87 ASP A N 1
ATOM 685 C CA . ASP A 1 87 ? 3.664 5.774 7.375 1.00 97.50 87 ASP A CA 1
ATOM 686 C C . ASP A 1 87 ? 3.023 6.269 6.082 1.00 97.50 87 ASP A C 1
ATOM 688 O O . ASP A 1 87 ? 1.817 6.487 6.053 1.00 97.50 87 ASP A O 1
ATOM 692 N N . ARG A 1 88 ? 3.801 6.394 4.997 1.00 97.31 88 ARG A N 1
ATOM 693 C CA . ARG A 1 88 ? 3.274 6.789 3.686 1.00 97.31 88 ARG A CA 1
ATOM 694 C C . ARG A 1 88 ? 2.227 5.784 3.204 1.00 97.31 88 ARG A C 1
ATOM 696 O O . ARG A 1 88 ? 1.108 6.191 2.920 1.00 97.31 88 ARG A O 1
ATOM 703 N N . ALA A 1 89 ? 2.561 4.490 3.180 1.00 98.00 89 ALA A N 1
ATOM 704 C CA . ALA A 1 89 ? 1.621 3.448 2.762 1.00 98.00 89 ALA A CA 1
ATOM 705 C C . ALA A 1 89 ? 0.382 3.404 3.668 1.00 98.00 89 ALA A C 1
ATOM 707 O O . ALA A 1 89 ? -0.747 3.399 3.186 1.00 98.00 89 ALA A O 1
ATOM 708 N N . ALA A 1 90 ? 0.588 3.418 4.987 1.00 98.19 90 ALA A N 1
ATOM 709 C CA . ALA A 1 90 ? -0.509 3.291 5.939 1.00 98.19 90 ALA A CA 1
ATOM 710 C C . ALA A 1 90 ? -1.460 4.498 5.936 1.00 98.19 90 ALA A C 1
ATOM 712 O O . ALA A 1 90 ? -2.675 4.313 5.995 1.00 98.19 90 ALA A O 1
ATOM 713 N N . ASN A 1 91 ? -0.933 5.722 5.841 1.00 98.25 91 ASN A N 1
ATOM 714 C CA . ASN A 1 91 ? -1.756 6.929 5.799 1.00 98.25 91 ASN A CA 1
ATOM 715 C C . ASN A 1 91 ? -2.570 6.989 4.504 1.00 98.25 91 ASN A C 1
ATOM 717 O O . ASN A 1 91 ? -3.776 7.223 4.567 1.00 98.25 91 ASN A O 1
ATOM 721 N N . SER A 1 92 ? -1.948 6.700 3.355 1.00 97.88 92 SER A N 1
ATOM 722 C CA . SER A 1 92 ? -2.658 6.658 2.073 1.00 97.88 92 SER A CA 1
ATOM 723 C C . SER A 1 92 ? -3.715 5.548 2.032 1.00 97.88 92 SER A C 1
ATOM 725 O O . SER A 1 92 ? -4.823 5.783 1.558 1.00 97.88 92 SER A O 1
ATOM 727 N N . LEU A 1 93 ? -3.439 4.365 2.595 1.00 98.44 93 LEU A N 1
ATOM 728 C CA . LEU A 1 93 ? -4.443 3.303 2.733 1.00 98.44 93 LEU A CA 1
ATOM 729 C C . LEU A 1 93 ? -5.632 3.753 3.595 1.00 98.44 93 LEU A C 1
ATOM 731 O O . LEU A 1 93 ? -6.791 3.539 3.236 1.00 98.44 93 LEU A O 1
ATOM 735 N N . ALA A 1 94 ? -5.357 4.420 4.718 1.00 97.94 94 ALA A N 1
ATOM 736 C CA . ALA A 1 94 ? -6.404 4.935 5.586 1.00 97.94 94 ALA A CA 1
ATOM 737 C C . ALA A 1 94 ? -7.250 6.017 4.892 1.00 97.94 94 ALA A C 1
ATOM 739 O O . ALA A 1 94 ? -8.470 6.042 5.048 1.00 97.94 94 ALA A O 1
ATOM 740 N N . GLU A 1 95 ? -6.630 6.895 4.101 1.00 97.50 95 GLU A N 1
ATOM 741 C CA . GLU A 1 95 ? -7.329 7.878 3.266 1.00 97.50 95 GLU A CA 1
ATOM 742 C C . GLU A 1 95 ? -8.239 7.212 2.228 1.00 97.50 95 GLU A C 1
ATOM 744 O O . GLU A 1 95 ? -9.396 7.617 2.109 1.00 97.50 95 GLU A O 1
ATOM 749 N N . LEU A 1 96 ? -7.777 6.153 1.551 1.00 97.44 96 LEU A N 1
ATOM 750 C CA . LEU A 1 96 ? -8.585 5.395 0.586 1.00 97.44 96 LEU A CA 1
ATOM 751 C C . LEU A 1 96 ? -9.845 4.793 1.230 1.00 97.44 96 LEU A C 1
ATOM 753 O O . LEU A 1 96 ? -10.943 4.930 0.683 1.00 97.44 96 LEU A O 1
ATOM 757 N N . HIS A 1 97 ? -9.724 4.188 2.417 1.00 97.56 97 HIS A N 1
ATOM 758 C CA . HIS A 1 97 ? -10.891 3.677 3.146 1.00 97.56 97 HIS A CA 1
ATOM 759 C C . HIS A 1 97 ? -11.833 4.801 3.592 1.00 97.56 97 HIS A C 1
ATOM 761 O O . HIS A 1 97 ? -13.050 4.694 3.418 1.00 97.56 97 HIS A O 1
ATOM 767 N N . ARG A 1 98 ? -11.297 5.910 4.124 1.00 95.69 98 ARG A N 1
ATOM 768 C CA . ARG A 1 98 ? -12.118 7.056 4.555 1.00 95.69 98 ARG A CA 1
ATOM 769 C C . ARG A 1 98 ? -12.856 7.704 3.385 1.00 95.69 98 ARG A C 1
ATOM 771 O O . ARG A 1 98 ? -14.030 8.029 3.539 1.00 95.69 98 ARG A O 1
ATOM 778 N N . HIS A 1 99 ? -12.222 7.828 2.219 1.00 94.12 99 HIS A N 1
ATOM 779 C CA . HIS A 1 99 ? -12.842 8.384 1.014 1.00 94.12 99 HIS A CA 1
ATOM 780 C C . HIS A 1 99 ? -14.107 7.611 0.603 1.00 94.12 99 HIS A C 1
ATOM 782 O O . HIS A 1 99 ? -15.108 8.215 0.225 1.00 94.12 99 HIS A O 1
ATOM 788 N N . ARG A 1 100 ? -14.112 6.279 0.756 1.00 93.00 100 ARG A N 1
ATOM 789 C CA . ARG A 1 100 ? -15.284 5.426 0.470 1.00 93.00 100 ARG A CA 1
ATOM 790 C C . ARG A 1 100 ? -16.197 5.197 1.676 1.00 93.00 100 ARG A C 1
ATOM 792 O O . ARG A 1 100 ? -17.136 4.414 1.580 1.00 93.00 100 ARG A O 1
ATOM 799 N N . SER A 1 101 ? -15.937 5.867 2.802 1.00 94.19 101 SER A N 1
ATOM 800 C CA . SER A 1 101 ? -16.617 5.623 4.084 1.00 94.19 101 SER A CA 1
ATOM 801 C C . SER A 1 101 ? -16.561 4.153 4.542 1.00 94.19 101 SER A C 1
ATOM 803 O O . SER A 1 101 ? -17.429 3.689 5.281 1.00 94.19 101 SER A O 1
ATOM 805 N N . ASP A 1 102 ? -15.523 3.419 4.135 1.00 96.50 102 ASP A N 1
ATOM 806 C CA . ASP A 1 102 ? -15.297 2.016 4.483 1.00 96.50 102 ASP A CA 1
ATOM 807 C C . ASP A 1 102 ? -14.582 1.902 5.838 1.00 96.50 102 ASP A C 1
ATOM 809 O O . ASP A 1 102 ? -13.389 1.609 5.945 1.00 96.50 102 ASP A O 1
ATOM 813 N N . ILE A 1 103 ? -15.327 2.176 6.909 1.00 96.62 103 ILE A N 1
ATOM 814 C CA . ILE A 1 103 ? -14.799 2.121 8.280 1.00 96.62 103 ILE A CA 1
ATOM 815 C C . ILE A 1 103 ? -14.380 0.696 8.668 1.00 96.62 103 ILE A C 1
ATOM 817 O O . ILE A 1 103 ? -13.413 0.521 9.408 1.00 96.62 103 ILE A O 1
ATOM 821 N N . ALA A 1 104 ? -15.074 -0.326 8.159 1.00 96.00 104 ALA A N 1
ATOM 822 C CA . ALA A 1 104 ? -14.746 -1.719 8.444 1.00 96.00 104 ALA A CA 1
ATOM 823 C C . ALA A 1 104 ? -13.384 -2.108 7.848 1.00 96.00 104 ALA A C 1
ATOM 825 O O . ALA A 1 104 ? -12.561 -2.700 8.550 1.00 96.00 104 ALA A O 1
ATOM 826 N N . GLY A 1 105 ? -13.115 -1.724 6.596 1.00 96.06 105 GLY A N 1
ATOM 827 C CA . GLY A 1 105 ? -11.811 -1.912 5.965 1.00 96.06 105 GLY A CA 1
ATOM 828 C C . GLY A 1 105 ? -10.697 -1.117 6.651 1.00 96.06 105 GLY A C 1
ATOM 829 O O . GLY A 1 105 ? -9.617 -1.658 6.890 1.00 96.06 105 GLY A O 1
ATOM 830 N N . LEU A 1 106 ? -10.974 0.120 7.086 1.00 97.81 106 LEU A N 1
ATOM 831 C CA . LEU A 1 106 ? -10.018 0.910 7.873 1.00 97.81 106 LEU A CA 1
ATOM 832 C C . LEU A 1 106 ? -9.628 0.204 9.182 1.00 97.81 106 LEU A C 1
ATOM 834 O O . LEU A 1 106 ? -8.446 0.088 9.498 1.00 97.81 106 LEU A O 1
ATOM 838 N N . ILE A 1 107 ? -10.604 -0.301 9.941 1.00 97.88 107 ILE A N 1
ATOM 839 C CA . ILE A 1 107 ? -10.326 -1.065 11.166 1.00 97.88 107 ILE A CA 1
ATOM 840 C C . ILE A 1 107 ? -9.510 -2.318 10.829 1.00 97.88 107 ILE A C 1
ATOM 842 O O . ILE A 1 107 ? -8.503 -2.586 11.483 1.00 97.88 107 ILE A O 1
ATOM 846 N N . GLY A 1 108 ? -9.905 -3.060 9.790 1.00 97.38 108 GLY A N 1
ATOM 847 C CA . GLY A 1 108 ? -9.214 -4.275 9.362 1.00 97.38 108 GLY A CA 1
ATOM 848 C C . GLY A 1 108 ? -7.742 -4.039 9.011 1.00 97.38 108 GLY A C 1
ATOM 849 O O . GLY A 1 108 ? -6.875 -4.782 9.479 1.00 97.38 108 GLY A O 1
ATOM 850 N N . SER A 1 109 ? -7.442 -2.987 8.244 1.00 97.94 109 SER A N 1
ATOM 851 C CA . SER A 1 109 ? -6.071 -2.633 7.853 1.00 97.94 109 SER A CA 1
ATOM 852 C C . SER A 1 109 ? -5.226 -2.162 9.043 1.00 97.94 109 SER A C 1
ATOM 854 O O . SER A 1 109 ? -4.086 -2.613 9.196 1.00 97.94 109 SER A O 1
ATOM 856 N N . LEU A 1 110 ? -5.787 -1.349 9.946 1.00 98.19 110 LEU A N 1
ATOM 857 C CA . LEU A 1 110 ? -5.120 -0.946 11.191 1.00 98.19 110 LEU A CA 1
ATOM 858 C C . LEU A 1 110 ? -4.806 -2.154 12.085 1.00 98.19 110 LEU A C 1
ATOM 860 O O . LEU A 1 110 ? -3.698 -2.262 12.609 1.00 98.19 110 LEU A O 1
ATOM 864 N N . GLU A 1 111 ? -5.733 -3.104 12.221 1.00 97.81 111 GLU A N 1
ATOM 865 C CA . GLU A 1 111 ? -5.503 -4.336 12.979 1.00 97.81 111 GLU A CA 1
ATOM 866 C C . GLU A 1 111 ? -4.419 -5.228 12.352 1.00 97.81 111 GLU A C 1
ATOM 868 O O . GLU A 1 111 ? -3.625 -5.840 13.071 1.00 97.81 111 GLU A O 1
ATOM 873 N N . VAL A 1 112 ? -4.374 -5.333 11.017 1.00 97.88 112 VAL A N 1
ATOM 874 C CA . VAL A 1 112 ? -3.295 -6.047 10.312 1.00 97.88 112 VAL A CA 1
ATOM 875 C C . VAL A 1 112 ? -1.952 -5.380 10.596 1.00 97.88 112 VAL A C 1
ATOM 877 O O . VAL A 1 112 ? -1.012 -6.068 11.001 1.00 97.88 112 VAL A O 1
ATOM 880 N N . ARG A 1 113 ? -1.867 -4.053 10.456 1.00 98.00 113 ARG A N 1
ATOM 881 C CA . ARG A 1 113 ? -0.635 -3.301 10.721 1.00 98.00 113 ARG A CA 1
ATOM 882 C C . ARG A 1 113 ? -0.184 -3.443 12.173 1.00 98.00 113 ARG A C 1
ATOM 884 O O . ARG A 1 113 ? 0.998 -3.680 12.403 1.00 98.00 113 ARG A O 1
ATOM 891 N N . ALA A 1 114 ? -1.104 -3.364 13.136 1.00 98.06 114 ALA A N 1
ATOM 892 C CA . ALA A 1 114 ? -0.803 -3.560 14.554 1.00 98.06 114 ALA A CA 1
ATOM 893 C C . ALA A 1 114 ? -0.129 -4.918 14.801 1.00 98.06 114 ALA A C 1
ATOM 895 O O . ALA A 1 114 ? 0.957 -4.967 15.372 1.00 98.06 114 ALA A O 1
ATOM 896 N N . ARG A 1 115 ? -0.696 -6.010 14.270 1.00 98.06 115 ARG A N 1
ATOM 897 C CA . ARG A 1 115 ? -0.108 -7.359 14.390 1.00 98.06 115 ARG A CA 1
ATOM 898 C C . ARG A 1 115 ? 1.284 -7.463 13.765 1.00 98.06 115 ARG A C 1
ATOM 900 O O . ARG A 1 115 ? 2.160 -8.135 14.305 1.00 98.06 115 ARG A O 1
ATOM 907 N N . LEU A 1 116 ? 1.501 -6.814 12.622 1.00 97.50 116 LEU A N 1
ATOM 908 C CA . LEU A 1 116 ? 2.818 -6.790 11.983 1.00 97.50 116 LEU A CA 1
ATOM 909 C C . LEU A 1 116 ? 3.833 -6.009 12.833 1.00 97.50 116 LEU A C 1
ATOM 911 O O . LEU A 1 116 ? 4.946 -6.491 13.039 1.00 97.50 116 LEU A O 1
ATOM 915 N N . LEU A 1 117 ? 3.446 -4.856 13.384 1.00 97.62 117 LEU A N 1
ATOM 916 C CA . LEU A 1 117 ? 4.290 -4.042 14.266 1.00 97.62 117 LEU A CA 1
ATOM 917 C C . LEU A 1 117 ? 4.591 -4.734 15.603 1.00 97.62 117 LEU A C 1
ATOM 919 O O . LEU A 1 117 ? 5.720 -4.642 16.082 1.00 97.62 117 LEU A O 1
ATOM 923 N N . GLU A 1 118 ? 3.641 -5.485 16.169 1.00 96.69 118 GLU A N 1
ATOM 924 C CA . GLU A 1 118 ? 3.841 -6.304 17.376 1.00 96.69 118 GLU A CA 1
ATOM 925 C C . GLU A 1 118 ? 5.035 -7.256 17.219 1.00 96.69 118 GLU A C 1
ATOM 927 O O . GLU A 1 118 ? 5.879 -7.364 18.115 1.00 96.69 118 GLU A O 1
ATOM 932 N N . SER A 1 119 ? 5.168 -7.883 16.044 1.00 95.50 119 SER A N 1
ATOM 933 C CA . SER A 1 119 ? 6.296 -8.773 15.739 1.00 95.50 119 SER A CA 1
ATOM 934 C C . SER A 1 119 ? 7.653 -8.054 15.673 1.00 95.50 119 SER A C 1
ATOM 936 O O . SER A 1 119 ? 8.701 -8.687 15.818 1.00 95.50 119 SER A O 1
ATOM 938 N N . LEU A 1 120 ? 7.643 -6.727 15.506 1.00 95.31 120 LEU A N 1
ATOM 939 C CA . LEU A 1 120 ? 8.820 -5.868 15.369 1.00 95.31 120 LEU A CA 1
ATOM 940 C C . LEU A 1 120 ? 9.146 -5.070 16.639 1.00 95.31 120 LEU A C 1
ATOM 942 O O . LEU A 1 120 ? 10.092 -4.290 16.628 1.00 95.31 120 LEU A O 1
ATOM 946 N N . THR A 1 121 ? 8.431 -5.285 17.745 1.00 91.81 121 THR A N 1
ATOM 947 C CA . THR A 1 121 ? 8.533 -4.503 19.002 1.00 91.81 121 THR A CA 1
ATOM 948 C C . THR A 1 121 ? 9.917 -4.458 19.655 1.00 91.81 121 THR A C 1
ATOM 950 O O . THR A 1 121 ? 10.163 -3.610 20.510 1.00 91.81 121 THR A O 1
ATOM 953 N N . ARG A 1 122 ? 10.863 -5.313 19.243 1.00 93.88 122 ARG A N 1
ATOM 954 C CA . ARG A 1 122 ? 12.283 -5.157 19.618 1.00 93.88 122 ARG A CA 1
ATOM 955 C C . ARG A 1 122 ? 12.879 -3.839 19.106 1.00 93.88 122 ARG A C 1
ATOM 957 O O . ARG A 1 122 ? 13.846 -3.357 19.687 1.00 93.88 122 ARG A O 1
ATOM 964 N N . ASN A 1 123 ? 12.318 -3.276 18.037 1.00 94.62 123 ASN A N 1
ATOM 965 C CA . ASN A 1 123 ? 12.590 -1.925 17.570 1.00 94.62 123 ASN A CA 1
ATOM 966 C C . ASN A 1 123 ? 11.718 -0.924 18.366 1.00 94.62 123 ASN A C 1
ATOM 968 O O . ASN A 1 123 ? 10.491 -0.979 18.249 1.00 94.62 123 ASN A O 1
ATOM 972 N N . PRO A 1 124 ? 12.310 0.018 19.129 1.00 95.81 124 PRO A N 1
ATOM 973 C CA . PRO A 1 124 ? 11.560 1.032 19.878 1.00 95.81 124 PRO A CA 1
ATOM 974 C C . PRO A 1 124 ? 10.631 1.875 18.998 1.00 95.81 124 PRO A C 1
ATOM 976 O O . PRO A 1 124 ? 9.541 2.252 19.422 1.00 95.81 124 PRO A O 1
ATOM 979 N N . GLU A 1 125 ? 11.042 2.144 17.757 1.00 96.56 125 GLU A N 1
ATOM 980 C CA . GLU A 1 125 ? 10.240 2.900 16.798 1.00 96.56 125 GLU A CA 1
ATOM 981 C C . GLU A 1 125 ? 8.964 2.140 16.408 1.00 96.56 125 GLU A C 1
ATOM 983 O O . GLU A 1 125 ? 7.893 2.736 16.287 1.00 96.56 125 GLU A O 1
ATOM 988 N N . ALA A 1 126 ? 9.050 0.811 16.273 1.00 96.94 126 ALA A N 1
ATOM 989 C CA . ALA A 1 126 ? 7.886 -0.026 15.998 1.00 96.94 126 ALA A CA 1
ATOM 990 C C . ALA A 1 126 ? 6.898 -0.007 17.171 1.00 96.94 126 ALA A C 1
ATOM 992 O O . ALA A 1 126 ? 5.691 0.034 16.944 1.00 96.94 126 ALA A O 1
ATOM 993 N N . GLY A 1 127 ? 7.404 0.037 18.411 1.00 96.81 127 GLY A N 1
ATOM 994 C CA . GLY A 1 127 ? 6.583 0.229 19.610 1.00 96.81 127 GLY A CA 1
ATOM 995 C C . GLY A 1 127 ? 5.804 1.546 19.575 1.00 96.81 127 GLY A C 1
ATOM 996 O O . GLY A 1 127 ? 4.587 1.543 19.730 1.00 96.81 127 GLY A O 1
ATOM 997 N N . ALA A 1 128 ? 6.472 2.659 19.260 1.00 96.19 128 ALA A N 1
ATOM 998 C CA . ALA A 1 128 ? 5.812 3.962 19.151 1.00 96.19 128 ALA A CA 1
ATOM 999 C C . ALA A 1 128 ? 4.737 3.997 18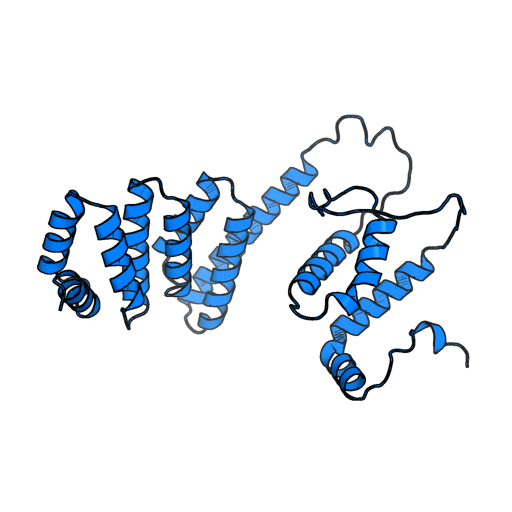.044 1.00 96.19 128 ALA A C 1
ATOM 1001 O O . ALA A 1 128 ? 3.655 4.558 18.235 1.00 96.19 128 ALA A O 1
ATOM 1002 N N . LYS A 1 129 ? 4.999 3.371 16.889 1.00 97.19 129 LYS A N 1
ATOM 1003 C CA . LYS A 1 129 ? 4.003 3.252 15.809 1.00 97.19 129 LYS A CA 1
ATOM 1004 C C . LYS A 1 129 ? 2.829 2.358 16.210 1.00 97.19 129 LYS A C 1
ATOM 1006 O O . LYS A 1 129 ? 1.690 2.693 15.893 1.00 97.19 129 LYS A O 1
ATOM 1011 N N . LEU A 1 130 ? 3.079 1.262 16.927 1.00 97.81 130 LEU A N 1
ATOM 1012 C CA . LEU A 1 130 ? 2.028 0.382 17.441 1.00 97.81 130 LEU A CA 1
ATOM 1013 C C . LEU A 1 130 ? 1.104 1.118 18.419 1.00 97.81 130 LEU A C 1
ATOM 1015 O O . LEU A 1 130 ? -0.116 0.995 18.305 1.00 97.81 130 LEU A O 1
ATOM 1019 N N . ASP A 1 131 ? 1.663 1.920 19.325 1.00 97.25 131 ASP A N 1
ATOM 1020 C CA . ASP A 1 131 ? 0.881 2.740 20.255 1.00 97.25 131 ASP A CA 1
ATOM 1021 C C . ASP A 1 131 ? -0.016 3.736 19.506 1.00 97.25 131 ASP A C 1
ATOM 1023 O O . ASP A 1 131 ? -1.196 3.886 19.839 1.00 97.25 131 ASP A O 1
ATOM 1027 N N . SER A 1 132 ? 0.516 4.362 18.450 1.00 97.62 132 SER A N 1
ATOM 1028 C CA . SER A 1 132 ? -0.240 5.259 17.568 1.00 97.62 132 SER A CA 1
ATOM 1029 C C . SER A 1 132 ? -1.411 4.542 16.880 1.00 97.62 132 SER A C 1
ATOM 1031 O O . SER A 1 132 ? -2.548 5.012 16.939 1.00 97.62 132 SER A O 1
ATOM 1033 N N . VAL A 1 133 ? -1.171 3.357 16.304 1.00 97.75 133 VAL A N 1
ATOM 1034 C CA . VAL A 1 133 ? -2.221 2.534 15.672 1.00 97.75 133 VAL A CA 1
ATOM 1035 C C . VAL A 1 133 ? -3.290 2.118 16.692 1.00 97.75 133 VAL A C 1
ATOM 1037 O O . VAL A 1 133 ? -4.487 2.197 16.411 1.00 97.75 133 VAL A O 1
ATOM 1040 N N . CYS A 1 134 ? -2.887 1.724 17.904 1.00 97.81 134 CYS A N 1
ATOM 1041 C CA . CYS A 1 134 ? -3.816 1.375 18.980 1.00 97.81 134 CYS A CA 1
ATOM 1042 C C . CYS A 1 134 ? -4.670 2.570 19.433 1.00 97.81 134 CYS A C 1
ATOM 1044 O O . CYS A 1 134 ? -5.844 2.398 19.767 1.00 97.81 134 CYS A O 1
ATOM 1046 N N . GLU A 1 135 ? -4.102 3.777 19.474 1.00 97.88 135 GLU A N 1
ATOM 1047 C CA . GLU A 1 135 ? -4.842 5.011 19.759 1.00 97.88 135 GLU A CA 1
ATOM 1048 C C . GLU A 1 135 ? -5.877 5.308 18.673 1.00 97.88 135 GLU A C 1
ATOM 1050 O O . GLU A 1 135 ? -7.031 5.593 18.994 1.00 97.88 135 GLU A O 1
ATOM 1055 N N . GLU A 1 136 ? -5.505 5.192 17.399 1.00 97.19 136 GLU A N 1
ATOM 1056 C CA . GLU A 1 136 ? -6.434 5.412 16.290 1.00 97.19 136 GLU A CA 1
ATOM 1057 C C . GLU A 1 136 ? -7.605 4.421 16.316 1.00 97.19 136 GLU A C 1
ATOM 1059 O O . GLU A 1 136 ? -8.765 4.836 16.262 1.00 97.19 136 GLU A O 1
ATOM 1064 N N . LEU A 1 137 ? -7.331 3.128 16.517 1.00 97.06 137 LEU A N 1
ATOM 1065 C CA . LEU A 1 137 ? -8.376 2.117 16.700 1.00 97.06 137 LEU A CA 1
ATOM 1066 C C . LEU A 1 137 ? -9.304 2.474 17.867 1.00 97.06 137 LEU A C 1
ATOM 1068 O O . LEU A 1 137 ? -10.527 2.403 17.734 1.00 97.06 137 LEU A O 1
ATOM 1072 N N . ARG A 1 138 ? -8.751 2.895 19.013 1.00 97.62 138 ARG A N 1
ATOM 1073 C CA . ARG A 1 138 ? -9.556 3.307 20.176 1.00 97.62 138 ARG A CA 1
ATOM 1074 C C . ARG A 1 138 ? -10.471 4.489 19.858 1.00 97.62 138 ARG A C 1
ATOM 1076 O O . ARG A 1 138 ? -11.619 4.466 20.307 1.00 97.62 138 ARG A O 1
ATOM 1083 N N . LYS A 1 139 ? -10.001 5.474 19.085 1.00 97.25 139 LYS A N 1
ATOM 1084 C CA . LYS A 1 139 ? -10.814 6.616 18.634 1.00 97.25 139 LYS A CA 1
ATOM 1085 C C . LYS A 1 139 ? -11.968 6.165 17.745 1.00 97.25 139 LYS A C 1
ATOM 1087 O O . LYS A 1 139 ? -13.114 6.454 18.077 1.00 97.25 139 LYS A O 1
ATOM 1092 N N . ILE A 1 140 ? -11.694 5.369 16.710 1.00 95.94 140 ILE A N 1
ATOM 1093 C CA . ILE A 1 140 ? -12.729 4.857 15.795 1.00 95.94 140 ILE A CA 1
ATOM 1094 C C . ILE A 1 140 ? -13.791 4.060 16.573 1.00 95.94 140 ILE A C 1
ATOM 1096 O O . ILE A 1 140 ? -14.990 4.282 16.414 1.00 95.94 140 ILE A O 1
ATOM 1100 N N . TRP A 1 141 ? -13.376 3.182 17.491 1.00 95.06 141 TRP A N 1
ATOM 1101 C CA . TRP A 1 141 ? -14.310 2.415 18.324 1.00 95.06 141 TRP A CA 1
ATOM 1102 C C . TRP A 1 141 ? -15.107 3.269 19.318 1.0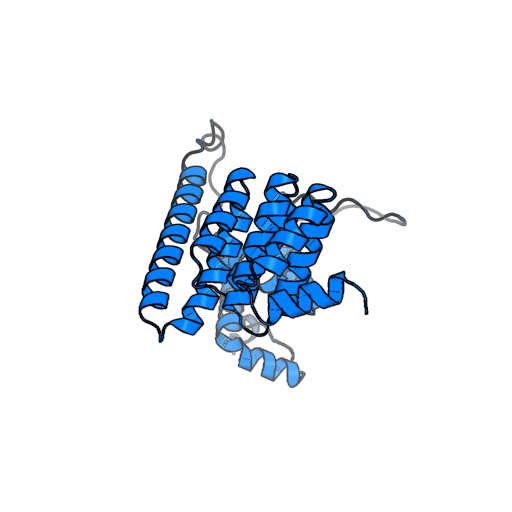0 95.06 141 TRP A C 1
ATOM 1104 O O . TRP A 1 141 ? -16.202 2.876 19.729 1.00 95.06 141 TRP A O 1
ATOM 1114 N N . ALA A 1 142 ? -14.566 4.397 19.777 1.00 95.19 142 ALA A N 1
ATOM 1115 C CA . ALA A 1 142 ? -15.311 5.342 20.603 1.00 95.19 142 ALA A CA 1
ATOM 1116 C C . ALA A 1 142 ? -16.361 6.090 19.769 1.00 95.19 142 ALA A C 1
ATOM 1118 O O . ALA A 1 142 ? -17.503 6.206 20.205 1.00 95.19 142 ALA A O 1
ATOM 1119 N N . GLU A 1 143 ? -16.005 6.522 18.558 1.00 93.50 143 GLU A N 1
ATOM 1120 C CA . GLU A 1 143 ? -16.918 7.188 17.624 1.00 93.50 143 GLU A CA 1
ATOM 1121 C C . GLU A 1 143 ? -18.078 6.283 17.199 1.00 93.50 143 GLU A C 1
ATOM 1123 O O . GLU A 1 143 ? -19.227 6.722 17.206 1.00 93.50 143 GLU A O 1
ATOM 1128 N N . LEU A 1 144 ? -17.806 5.014 16.877 1.00 92.69 144 LEU A N 1
ATOM 1129 C CA . LEU A 1 144 ? -18.849 4.042 16.535 1.00 92.69 144 LEU A CA 1
ATOM 1130 C C . LEU A 1 144 ? -19.828 3.834 17.697 1.00 92.69 144 LEU A C 1
ATOM 1132 O O . LEU A 1 144 ? -21.035 3.933 17.502 1.00 92.69 144 LEU A O 1
ATOM 1136 N N . ARG A 1 145 ? -19.318 3.665 18.924 1.00 91.69 145 ARG A N 1
ATOM 1137 C CA . ARG A 1 145 ? -20.164 3.543 20.124 1.00 91.69 145 ARG A CA 1
ATOM 1138 C C . ARG A 1 145 ? -20.974 4.805 20.410 1.00 91.69 145 ARG A C 1
ATOM 1140 O O . ARG A 1 145 ? -22.117 4.711 20.841 1.00 91.69 145 ARG A O 1
ATOM 1147 N N . ALA A 1 146 ? -20.399 5.983 20.183 1.00 91.50 146 ALA A N 1
ATOM 1148 C CA . ALA A 1 146 ? -21.116 7.242 20.347 1.00 91.50 146 ALA A CA 1
ATOM 1149 C C . ALA A 1 146 ? -22.253 7.383 19.323 1.00 91.50 146 ALA A C 1
ATOM 1151 O O . ALA A 1 146 ? -23.322 7.865 19.681 1.00 91.50 146 ALA A O 1
ATOM 1152 N N . LYS A 1 147 ? -22.055 6.927 18.078 1.00 89.62 147 LYS A N 1
ATOM 1153 C CA . LYS A 1 147 ? -23.114 6.886 17.056 1.00 89.62 147 LYS A CA 1
ATOM 1154 C C . LYS A 1 147 ? -24.236 5.922 17.441 1.00 89.62 147 LYS A C 1
ATOM 1156 O O . LYS A 1 147 ? -25.396 6.302 17.353 1.00 89.62 147 LYS A O 1
ATOM 1161 N N . GLU A 1 148 ? -23.896 4.739 17.951 1.00 86.88 148 GLU A N 1
ATOM 1162 C CA . GLU A 1 148 ? -24.877 3.764 18.454 1.00 86.88 148 GLU A CA 1
ATOM 1163 C C . GLU A 1 148 ? -25.703 4.303 19.639 1.00 86.88 148 GLU A C 1
ATOM 1165 O O . GLU A 1 148 ? -26.877 3.979 19.771 1.00 86.88 148 GLU A O 1
ATOM 1170 N N . GLN A 1 149 ? -25.109 5.134 20.504 1.00 83.88 149 GLN A N 1
ATOM 1171 C CA . GLN A 1 149 ? -25.792 5.747 21.657 1.00 83.88 149 GLN A CA 1
ATOM 1172 C C . GLN A 1 149 ? -26.514 7.063 21.321 1.00 83.88 149 GLN A C 1
ATOM 1174 O O . GLN A 1 149 ? -27.359 7.516 22.093 1.00 83.88 149 GLN A O 1
ATOM 1179 N N . GLY A 1 150 ? -26.129 7.707 20.217 1.00 68.12 150 GLY A N 1
ATOM 1180 C CA . GLY A 1 150 ? -26.558 9.043 19.813 1.00 68.12 150 GLY A CA 1
ATOM 1181 C C . GLY A 1 150 ? -27.707 9.075 18.808 1.00 68.12 150 GLY A C 1
ATOM 1182 O O . GLY A 1 150 ? -28.225 10.159 18.550 1.00 68.12 150 GLY A O 1
ATOM 1183 N N . GLU A 1 151 ? -28.136 7.933 18.265 1.00 49.22 151 GLU A N 1
ATOM 1184 C CA . GLU A 1 151 ? -29.464 7.831 17.660 1.00 49.22 151 GLU A CA 1
ATOM 1185 C C . GLU A 1 151 ? -30.502 7.798 18.790 1.00 49.22 151 GLU A C 1
ATOM 1187 O O . GLU A 1 151 ? -30.598 6.796 19.506 1.00 49.22 151 GLU A O 1
ATOM 1192 N N . PRO A 1 152 ? -31.309 8.858 19.005 1.00 47.56 152 PRO A N 1
ATOM 1193 C CA . PRO A 1 152 ? -32.522 8.671 19.771 1.00 47.56 152 PRO A CA 1
ATOM 1194 C C . PRO A 1 152 ? -33.346 7.640 18.998 1.00 47.56 152 PRO A C 1
ATOM 1196 O O . PRO A 1 152 ? -33.764 7.913 17.875 1.00 47.56 152 PRO A O 1
ATOM 1199 N N . THR A 1 153 ? -33.602 6.470 19.588 1.00 51.78 153 THR A N 1
ATOM 1200 C CA . THR A 1 153 ? -34.754 5.646 19.208 1.00 51.78 153 THR A CA 1
ATOM 1201 C C . THR A 1 153 ? -35.973 6.540 19.363 1.00 51.78 153 THR A C 1
ATOM 1203 O O . THR A 1 153 ? -36.480 6.734 20.471 1.00 51.78 153 THR A O 1
ATOM 1206 N N . SER A 1 154 ? -36.350 7.197 18.272 1.00 52.47 154 SER A N 1
ATOM 1207 C CA . SER A 1 154 ? -37.402 8.194 18.234 1.00 52.47 154 SER A CA 1
ATOM 1208 C C . SER A 1 154 ? -38.692 7.518 18.671 1.00 52.47 154 SER A C 1
ATOM 1210 O O . SER A 1 154 ? -39.167 6.621 17.990 1.00 52.47 154 SER A O 1
ATOM 1212 N N . GLU A 1 155 ? -39.227 7.899 19.830 1.00 49.03 155 GLU A N 1
ATOM 1213 C CA . GLU A 1 155 ? -40.573 7.539 20.312 1.00 49.03 155 GLU A CA 1
ATOM 1214 C C . GLU A 1 155 ? -40.909 6.048 20.559 1.00 49.03 155 GLU A C 1
ATOM 1216 O O . GLU A 1 155 ? -41.880 5.773 21.265 1.00 49.03 155 GLU A O 1
ATOM 1221 N N . GLU A 1 156 ? -40.134 5.074 20.076 1.00 50.28 156 GLU A N 1
ATOM 1222 C CA . GLU A 1 156 ? -40.549 3.659 20.039 1.00 50.28 156 GLU A CA 1
ATOM 1223 C C . GLU A 1 156 ? -40.153 2.845 21.291 1.00 50.28 156 GLU A C 1
ATOM 1225 O O . GLU A 1 156 ? -40.914 1.989 21.747 1.00 50.28 156 GLU A O 1
ATOM 1230 N N . ALA A 1 157 ? -39.016 3.152 21.928 1.00 46.06 157 ALA A N 1
ATOM 1231 C CA . ALA A 1 157 ? -38.568 2.469 23.154 1.00 46.06 157 ALA A CA 1
ATOM 1232 C C . ALA A 1 157 ? -39.383 2.865 24.405 1.00 46.06 157 ALA A C 1
ATOM 1234 O O . ALA A 1 157 ? -39.395 2.153 25.404 1.00 46.06 157 ALA A O 1
ATOM 1235 N N . LEU A 1 158 ? -40.124 3.976 24.334 1.00 50.47 158 LEU A N 1
ATOM 1236 C CA . LEU A 1 158 ? -41.102 4.384 25.349 1.00 50.47 158 LEU A CA 1
ATOM 1237 C C . LEU A 1 158 ? -42.459 3.666 25.196 1.00 50.47 158 LEU A C 1
ATOM 1239 O O . LEU A 1 158 ? -43.3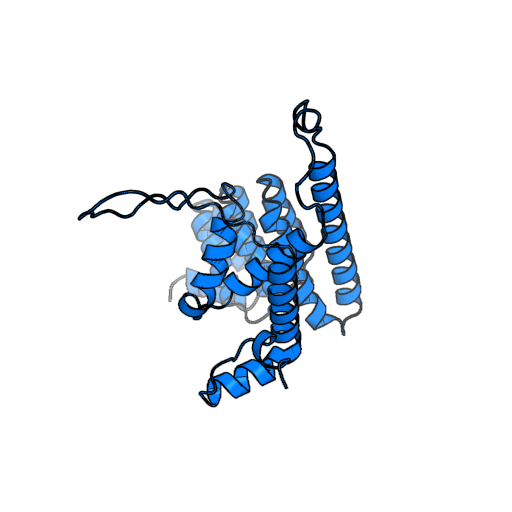30 3.836 26.048 1.00 50.47 158 LEU A O 1
ATOM 1243 N N . ARG A 1 159 ? -42.655 2.851 24.145 1.00 47.97 159 ARG A N 1
ATOM 1244 C CA . ARG A 1 159 ? -43.910 2.122 23.883 1.00 47.97 159 ARG A CA 1
ATOM 1245 C C . ARG A 1 159 ? -43.871 0.623 24.180 1.00 47.97 159 ARG A C 1
ATOM 1247 O O . ARG A 1 159 ? -44.943 0.039 24.326 1.00 47.97 159 ARG A O 1
ATOM 1254 N N . GLN A 1 160 ? -42.705 -0.010 24.291 1.00 42.28 160 GLN A N 1
ATOM 1255 C CA . GLN A 1 160 ? -42.614 -1.454 24.533 1.00 42.28 160 GLN A CA 1
ATOM 1256 C C . GLN A 1 160 ? -42.069 -1.751 25.936 1.00 42.28 160 GLN A C 1
ATOM 1258 O O . GLN A 1 160 ? -40.996 -1.298 26.319 1.00 42.28 160 GLN A O 1
ATOM 1263 N N . GLY A 1 161 ? -42.880 -2.468 26.720 1.00 38.16 161 GLY A N 1
ATOM 1264 C CA . GLY A 1 161 ? -42.599 -2.892 28.092 1.00 38.16 161 GLY A CA 1
ATOM 1265 C C . GLY A 1 161 ? -41.464 -3.923 28.217 1.00 38.16 161 GLY A C 1
ATOM 1266 O O . GLY A 1 161 ? -40.751 -4.202 27.257 1.00 38.16 161 GLY A O 1
ATOM 1267 N N . PRO A 1 162 ? -41.262 -4.482 29.422 1.00 46.31 162 PRO A N 1
ATOM 1268 C CA . PRO A 1 162 ? -39.971 -4.994 29.854 1.00 46.31 162 PRO A CA 1
ATOM 1269 C C . PRO A 1 162 ? -39.625 -6.328 29.193 1.00 46.31 162 PRO A C 1
ATOM 1271 O O . PRO A 1 162 ? -40.381 -7.291 29.305 1.00 46.31 162 PRO A O 1
ATOM 1274 N N . GLY A 1 163 ? -38.426 -6.409 28.615 1.00 47.03 163 GLY A N 1
ATOM 1275 C CA . GLY A 1 163 ? -37.757 -7.690 28.409 1.00 47.03 163 GLY A CA 1
ATOM 1276 C C . GLY A 1 163 ? -36.918 -7.795 27.147 1.00 47.03 163 GLY A C 1
ATOM 1277 O O . GLY A 1 163 ? -37.191 -8.662 26.330 1.00 47.03 163 GLY A O 1
ATOM 1278 N N . THR A 1 164 ? -35.858 -7.000 27.006 1.00 44.94 164 THR A N 1
ATOM 1279 C CA . THR A 1 164 ? -34.789 -7.325 26.048 1.00 44.94 164 THR A CA 1
ATOM 1280 C C . THR A 1 164 ? -33.423 -7.089 26.675 1.00 44.94 164 THR A C 1
ATOM 1282 O O . THR A 1 164 ? -33.133 -6.026 27.220 1.00 44.94 164 THR A O 1
ATOM 1285 N N . LEU A 1 165 ? -32.631 -8.160 26.651 1.00 40.00 165 LEU A N 1
ATOM 1286 C CA . LEU A 1 165 ? -31.328 -8.348 27.277 1.00 40.00 165 LEU A CA 1
ATOM 1287 C C . LEU A 1 165 ? -30.329 -7.254 26.882 1.00 40.00 165 LEU A C 1
ATOM 1289 O O . LEU A 1 165 ? -29.778 -7.257 25.786 1.00 40.00 165 LEU A O 1
ATOM 1293 N N . THR A 1 166 ? -30.043 -6.356 27.817 1.00 52.94 166 THR A N 1
ATOM 1294 C CA . THR A 1 166 ? -28.871 -5.480 27.778 1.00 52.94 166 THR A CA 1
ATOM 1295 C C . THR A 1 166 ? -27.765 -6.098 28.629 1.00 52.94 166 THR A C 1
ATOM 1297 O O . THR A 1 166 ? -27.754 -5.900 29.844 1.00 52.94 166 THR A O 1
ATOM 1300 N N . THR A 1 167 ? -26.822 -6.826 28.030 1.00 51.50 167 THR A N 1
ATOM 1301 C CA . THR A 1 167 ? -25.573 -7.205 28.713 1.00 51.50 167 THR A CA 1
ATOM 1302 C C . THR A 1 167 ? -24.378 -7.305 27.749 1.00 51.50 167 THR A C 1
ATOM 1304 O O . THR A 1 167 ? -24.558 -7.511 26.546 1.00 51.50 167 THR A O 1
ATOM 1307 N N . PRO A 1 168 ? -23.136 -7.217 28.283 1.00 44.81 168 PRO A N 1
ATOM 1308 C CA . PRO A 1 168 ? -21.875 -7.583 27.615 1.00 44.81 168 PRO A CA 1
ATOM 1309 C C . PRO A 1 168 ? -21.879 -8.930 26.864 1.00 44.81 168 PRO A C 1
ATOM 1311 O O . PRO A 1 168 ? -21.009 -9.171 26.024 1.00 44.81 168 PRO A O 1
ATOM 1314 N N . ASP A 1 169 ? -22.870 -9.780 27.126 1.00 42.41 169 ASP A N 1
ATOM 1315 C CA . ASP A 1 169 ? -23.049 -11.104 26.536 1.00 42.41 169 ASP A CA 1
ATOM 1316 C C . ASP A 1 169 ? -23.356 -11.059 25.033 1.00 42.41 169 ASP A C 1
ATOM 1318 O O . ASP A 1 169 ? -22.889 -11.929 24.303 1.00 42.41 169 ASP A O 1
ATOM 1322 N N . ALA A 1 170 ? -24.047 -10.028 24.530 1.00 44.59 170 ALA A N 1
ATOM 1323 C CA . ALA A 1 170 ? -24.321 -9.892 23.092 1.00 44.59 170 ALA A CA 1
ATOM 1324 C C . ALA A 1 170 ? -23.039 -9.593 22.289 1.00 44.59 170 ALA A C 1
ATOM 1326 O O . ALA A 1 170 ? -22.788 -10.172 21.231 1.00 44.59 170 ALA A O 1
ATOM 1327 N N . VAL A 1 171 ? -22.163 -8.750 22.844 1.00 48.56 171 VAL A N 1
ATOM 1328 C CA . VAL A 1 171 ? -20.859 -8.421 22.247 1.00 48.56 171 VAL A CA 1
ATOM 1329 C C . VAL A 1 171 ? -19.897 -9.610 22.350 1.00 48.56 171 VAL A C 1
ATOM 1331 O O . VAL A 1 171 ? -19.141 -9.882 21.414 1.00 48.56 171 VAL A O 1
ATOM 1334 N N . ALA A 1 172 ? -19.932 -10.353 23.460 1.00 52.28 172 ALA A N 1
ATOM 1335 C CA . ALA A 1 172 ? -19.175 -11.594 23.608 1.00 52.28 172 ALA A CA 1
ATOM 1336 C C . ALA A 1 172 ? -19.659 -12.679 22.625 1.00 52.28 172 ALA A C 1
ATOM 1338 O O . ALA A 1 172 ? -18.829 -13.338 21.994 1.00 52.28 172 ALA A O 1
ATOM 1339 N N . ALA A 1 173 ? -20.974 -12.801 22.422 1.00 50.59 173 ALA A N 1
ATOM 1340 C CA . ALA A 1 173 ? -21.581 -13.714 21.457 1.00 50.59 173 ALA A CA 1
ATOM 1341 C C . ALA A 1 173 ? -21.218 -13.349 20.009 1.00 50.59 173 ALA A C 1
ATOM 1343 O O . ALA A 1 173 ? -20.839 -14.234 19.244 1.00 50.59 173 ALA A O 1
ATOM 1344 N N . MET A 1 174 ? -21.211 -12.061 19.643 1.00 45.88 174 MET A N 1
ATOM 1345 C CA . MET A 1 174 ? -20.751 -11.612 18.320 1.00 45.88 174 MET A CA 1
ATOM 1346 C C . MET A 1 174 ? -19.266 -11.914 18.081 1.00 45.88 174 MET A C 1
ATOM 1348 O O . MET A 1 174 ? -18.900 -12.371 16.998 1.00 45.88 174 MET A O 1
ATOM 1352 N N . ARG A 1 175 ? -18.396 -11.729 19.086 1.00 57.47 175 ARG A N 1
ATOM 1353 C CA . ARG A 1 175 ? -16.972 -12.104 18.971 1.00 57.47 175 ARG A CA 1
ATOM 1354 C C . ARG A 1 175 ? -16.778 -13.614 18.854 1.00 57.47 175 ARG A C 1
ATOM 1356 O O . ARG A 1 175 ? -15.903 -14.052 18.109 1.00 57.47 175 ARG A O 1
ATOM 1363 N N . ALA A 1 176 ? -17.566 -14.407 19.577 1.00 54.84 176 ALA A N 1
ATOM 1364 C CA . ALA A 1 176 ? -17.537 -15.864 19.478 1.00 54.84 176 ALA A CA 1
ATOM 1365 C C . ALA A 1 176 ? -18.015 -16.340 18.096 1.00 54.84 176 ALA A C 1
ATOM 1367 O O . ALA A 1 176 ? -17.346 -17.155 17.464 1.00 54.84 176 ALA A O 1
ATOM 1368 N N . TYR A 1 177 ? -19.102 -15.760 17.583 1.00 52.81 177 TYR A N 1
ATOM 1369 C CA . TYR A 1 177 ? -19.638 -16.028 16.249 1.00 52.81 177 TYR A CA 1
ATOM 1370 C C . TYR A 1 177 ? -18.616 -15.726 15.139 1.00 52.81 177 TYR A C 1
ATOM 1372 O O . TYR A 1 177 ? -18.351 -16.573 14.286 1.00 52.81 177 TYR A O 1
ATOM 1380 N N . TRP A 1 178 ? -17.952 -14.569 15.203 1.00 53.94 178 TRP A N 1
ATOM 1381 C CA . TRP A 1 178 ? -16.915 -14.186 14.238 1.00 53.94 178 TRP A CA 1
ATOM 1382 C C . TRP A 1 178 ? -15.655 -15.062 14.292 1.00 53.94 178 TRP A C 1
ATOM 1384 O O . TRP A 1 178 ? -15.004 -15.270 13.269 1.00 53.94 178 TRP A O 1
ATOM 1394 N N . ARG A 1 179 ? -15.306 -15.613 15.462 1.00 58.97 179 ARG A N 1
ATOM 1395 C CA . ARG A 1 179 ? -14.205 -16.585 15.584 1.00 58.97 179 ARG A CA 1
ATOM 1396 C C . ARG A 1 179 ? -14.565 -17.942 14.977 1.00 58.97 179 ARG A C 1
ATOM 1398 O O . ARG A 1 179 ? -13.711 -18.557 14.348 1.00 58.97 179 ARG A O 1
ATOM 1405 N N . LEU A 1 180 ? -15.815 -18.381 15.121 1.00 48.94 180 LEU A N 1
ATOM 1406 C CA . LEU A 1 180 ? -16.297 -19.662 14.590 1.00 48.94 180 LEU A CA 1
ATOM 1407 C C . LEU A 1 180 ? -16.424 -19.662 13.057 1.00 48.94 180 LEU A C 1
ATOM 1409 O O . LEU A 1 180 ? -16.123 -20.668 12.422 1.00 48.94 180 LEU A O 1
ATOM 1413 N N . GLN A 1 181 ? -16.763 -18.520 12.452 1.00 48.69 181 GLN A N 1
ATOM 1414 C CA . GLN A 1 181 ? -16.813 -18.325 10.992 1.00 48.69 181 GLN A CA 1
ATOM 1415 C C . GLN A 1 181 ? -15.441 -18.463 10.292 1.00 48.69 181 GLN A C 1
ATOM 1417 O O . GLN A 1 181 ? -15.380 -18.624 9.077 1.00 48.69 181 GLN A O 1
ATOM 1422 N N . ARG A 1 182 ? -14.325 -18.420 11.039 1.00 53.31 182 ARG A N 1
ATOM 1423 C CA . ARG A 1 182 ? -12.951 -18.496 10.504 1.00 53.31 182 ARG A CA 1
ATOM 1424 C C . ARG A 1 182 ? -12.337 -19.901 10.498 1.00 53.31 182 ARG A C 1
ATOM 1426 O O . ARG A 1 182 ? -11.175 -20.033 10.121 1.00 53.31 182 ARG A O 1
ATOM 1433 N N . ILE A 1 183 ? -13.072 -20.944 10.897 1.00 46.09 183 ILE A N 1
ATOM 1434 C CA . ILE A 1 183 ? -12.579 -22.332 10.890 1.00 46.09 183 ILE A CA 1
ATOM 1435 C C . ILE A 1 183 ? -13.081 -23.033 9.612 1.00 46.09 183 ILE A C 1
ATOM 1437 O O . ILE A 1 183 ? -14.249 -23.421 9.561 1.00 46.09 183 ILE A O 1
ATOM 1441 N N . PRO A 1 184 ? -12.239 -23.249 8.579 1.00 39.38 184 PRO A N 1
ATOM 1442 C CA . PRO A 1 184 ? -12.714 -23.5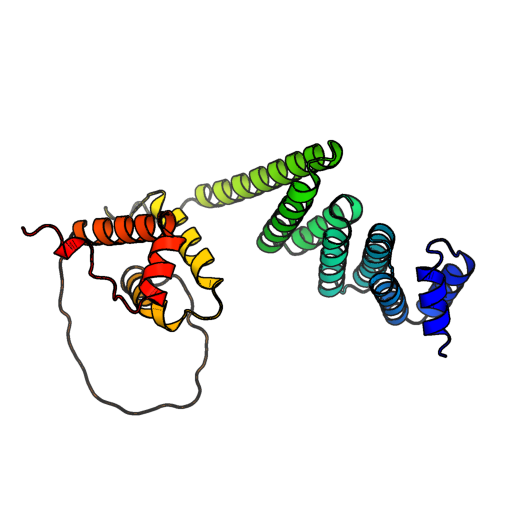70 7.225 1.00 39.38 184 PRO A CA 1
ATOM 1443 C C . PRO A 1 184 ? -13.354 -24.961 7.042 1.00 39.38 184 PRO A C 1
ATOM 1445 O O . PRO A 1 184 ? -13.798 -25.284 5.944 1.00 39.38 184 PRO A O 1
ATOM 1448 N N . HIS A 1 185 ? -13.411 -25.807 8.079 1.00 41.94 185 HIS A N 1
ATOM 1449 C CA . HIS A 1 185 ? -13.778 -27.228 7.945 1.00 41.94 185 HIS A CA 1
ATOM 1450 C C . HIS A 1 185 ? -14.718 -27.767 9.040 1.00 41.94 185 HIS A C 1
ATOM 1452 O O . HIS A 1 185 ? -14.767 -28.975 9.257 1.00 41.94 185 HIS A O 1
ATOM 1458 N N . GLN A 1 186 ? -15.455 -26.910 9.756 1.00 48.97 186 GLN A N 1
ATOM 1459 C CA . GLN A 1 186 ? -16.313 -27.346 10.877 1.00 48.97 186 GLN A CA 1
ATOM 1460 C C . GLN A 1 186 ? -17.792 -26.949 10.765 1.00 48.97 186 GLN A C 1
ATOM 1462 O O . GLN A 1 186 ? -18.528 -27.069 11.741 1.00 48.97 186 GLN A O 1
ATOM 1467 N N . PHE A 1 187 ? -18.264 -26.535 9.587 1.00 44.75 187 PHE A N 1
ATOM 1468 C CA . PHE A 1 187 ? -19.642 -26.055 9.402 1.00 44.75 187 PHE A CA 1
ATOM 1469 C C . PHE A 1 187 ? -20.717 -27.048 9.897 1.00 44.75 187 PHE A C 1
ATOM 1471 O O . PHE A 1 187 ? -21.669 -26.639 10.562 1.00 44.75 187 PHE A O 1
ATOM 1478 N N . ASP A 1 188 ? -20.516 -28.354 9.700 1.00 44.56 188 ASP A N 1
ATOM 1479 C CA . ASP A 1 188 ? -21.476 -29.386 10.129 1.00 44.56 188 ASP A CA 1
ATOM 1480 C C . ASP A 1 188 ? -21.570 -29.548 11.655 1.00 44.56 188 ASP A C 1
ATOM 1482 O O . ASP A 1 188 ? -22.625 -29.903 12.183 1.00 44.56 188 ASP A O 1
ATOM 1486 N N . ALA A 1 189 ? -20.491 -29.252 12.387 1.00 46.41 189 ALA A N 1
ATOM 1487 C CA . ALA A 1 189 ? -20.450 -29.379 13.845 1.00 46.41 189 ALA A CA 1
ATOM 1488 C C . ALA A 1 189 ? -21.093 -28.181 14.565 1.00 46.41 189 ALA A C 1
ATOM 1490 O O . ALA A 1 189 ? -21.541 -28.312 15.704 1.00 46.41 189 ALA A O 1
ATOM 1491 N N . ILE A 1 190 ? -21.152 -27.019 13.907 1.00 42.12 190 ILE A N 1
ATOM 1492 C CA . ILE A 1 190 ? -21.593 -25.749 14.506 1.00 42.12 190 ILE A CA 1
ATOM 1493 C C . ILE A 1 190 ? -23.015 -25.373 14.038 1.00 42.12 190 ILE A C 1
ATOM 1495 O O . ILE A 1 190 ? -23.703 -24.588 14.689 1.00 42.12 190 ILE A O 1
ATOM 1499 N N . ALA A 1 191 ? -23.520 -26.002 12.970 1.00 44.88 191 ALA A N 1
ATOM 1500 C CA . ALA A 1 191 ? -24.868 -25.789 12.435 1.00 44.88 191 ALA A CA 1
ATOM 1501 C C . ALA A 1 191 ? -26.028 -25.916 13.455 1.00 44.88 191 ALA A C 1
ATOM 1503 O O . ALA A 1 191 ? -27.023 -25.202 13.300 1.00 44.88 191 ALA A O 1
ATOM 1504 N N . PRO A 1 192 ? -25.974 -26.778 14.492 1.00 46.66 192 PRO A N 1
ATOM 1505 C CA . PRO A 1 192 ? -27.005 -26.799 15.533 1.00 46.66 192 PRO A CA 1
ATOM 1506 C C . PRO A 1 192 ? -26.981 -25.549 16.428 1.00 46.66 192 PRO A C 1
ATOM 1508 O O . PRO A 1 192 ? -28.039 -25.077 16.830 1.00 46.66 192 PRO A O 1
ATOM 1511 N N . LEU A 1 193 ? -25.797 -24.984 16.700 1.00 42.94 193 LEU A N 1
ATOM 1512 C CA . LEU A 1 193 ? -25.628 -23.762 17.500 1.00 42.94 193 LEU A CA 1
ATOM 1513 C C . LEU A 1 193 ? -26.104 -22.524 16.735 1.00 42.94 193 LEU A C 1
ATOM 1515 O O . LEU A 1 193 ? -26.820 -21.700 17.297 1.00 42.94 193 LEU A O 1
ATOM 1519 N N . CYS A 1 194 ? -25.787 -22.430 15.441 1.00 45.69 194 CYS A N 1
ATOM 1520 C CA . CYS A 1 194 ? -26.284 -21.352 14.582 1.00 45.69 194 CYS A CA 1
ATOM 1521 C C . CYS A 1 194 ? -27.819 -21.355 14.492 1.00 45.69 194 CYS A C 1
ATOM 1523 O O . CYS A 1 194 ? -28.435 -20.299 14.590 1.00 45.69 194 CYS A O 1
ATOM 1525 N N . ARG A 1 195 ? -28.446 -22.539 14.417 1.00 46.91 195 ARG A N 1
ATOM 1526 C CA . ARG A 1 195 ? -29.913 -22.674 14.375 1.00 46.91 195 ARG A CA 1
ATOM 1527 C C . ARG A 1 195 ? -30.616 -22.285 15.676 1.00 46.91 195 ARG A C 1
ATOM 1529 O O . ARG A 1 195 ? -31.745 -21.814 15.621 1.00 46.91 195 ARG A O 1
ATOM 1536 N N . VAL A 1 196 ? -29.980 -22.464 16.835 1.00 44.31 196 VAL A N 1
ATOM 1537 C CA . VAL A 1 196 ? -30.524 -21.989 18.124 1.00 44.31 196 VAL A CA 1
ATOM 1538 C C . VAL A 1 196 ? -30.488 -20.461 18.190 1.00 44.31 196 VAL A C 1
ATOM 1540 O O . VAL A 1 196 ? -31.463 -19.845 18.607 1.00 44.31 196 VAL A O 1
ATOM 1543 N N . VAL A 1 197 ? -29.407 -19.848 17.700 1.00 45.31 197 VAL A N 1
ATOM 1544 C CA . VAL A 1 197 ? -29.290 -18.385 17.617 1.00 45.31 197 VAL A CA 1
ATOM 1545 C C . VAL A 1 197 ? -30.310 -17.807 16.629 1.00 45.31 197 VAL A C 1
ATOM 1547 O O . VAL A 1 197 ? -31.020 -16.875 16.982 1.00 45.31 197 VAL A O 1
ATOM 1550 N N . GLU A 1 198 ? -30.473 -18.394 15.440 1.00 45.47 198 GLU A N 1
ATOM 1551 C CA . GLU A 1 198 ? -31.477 -17.952 14.454 1.00 45.47 198 GLU A CA 1
ATOM 1552 C C . GLU A 1 198 ? -32.927 -18.130 14.929 1.00 45.47 198 GLU A C 1
ATOM 1554 O O . GLU A 1 198 ? -33.780 -17.297 14.620 1.00 45.47 198 GLU A O 1
ATOM 1559 N N . ARG A 1 199 ? -33.223 -19.198 15.683 1.00 45.97 199 ARG A N 1
ATOM 1560 C CA . ARG A 1 199 ? -34.570 -19.471 16.210 1.00 45.97 199 ARG A CA 1
ATOM 1561 C C . ARG A 1 199 ? -34.985 -18.471 17.292 1.00 45.97 199 ARG A C 1
ATOM 1563 O O . ARG A 1 199 ? -36.153 -18.092 17.335 1.00 45.97 199 ARG A O 1
ATOM 1570 N N . ASP A 1 200 ? -34.048 -18.059 18.146 1.00 40.19 200 ASP A N 1
ATOM 1571 C CA . ASP A 1 200 ? -34.352 -17.274 19.348 1.00 40.19 200 ASP A CA 1
ATOM 1572 C C . ASP A 1 200 ? -34.095 -15.755 19.160 1.00 40.19 200 ASP A C 1
ATOM 1574 O O . ASP A 1 200 ? -34.575 -14.954 19.959 1.00 40.19 200 ASP A O 1
ATOM 1578 N N . TRP A 1 201 ? -33.418 -15.338 18.076 1.00 45.50 201 TRP A N 1
ATOM 1579 C CA . TRP A 1 201 ? -33.091 -13.933 17.744 1.00 45.50 201 TRP A CA 1
ATOM 1580 C C . TRP A 1 201 ? -33.752 -13.452 16.444 1.00 45.50 201 TRP A C 1
ATOM 1582 O O . TRP A 1 201 ? -33.098 -12.879 15.571 1.00 45.50 201 TRP A O 1
ATOM 1592 N N . GLY A 1 202 ? -35.050 -13.723 16.290 1.00 38.16 202 GLY A N 1
ATOM 1593 C CA . GLY A 1 202 ? -35.806 -13.448 15.067 1.00 38.16 202 GLY A CA 1
ATOM 1594 C C . GLY A 1 202 ? -35.481 -12.098 14.402 1.00 38.16 202 GLY A C 1
ATOM 1595 O O . GLY A 1 202 ? -35.643 -11.048 15.012 1.00 38.16 202 GLY A O 1
ATOM 1596 N N . TRP A 1 203 ? -35.111 -12.175 13.115 1.00 39.75 203 TRP A N 1
ATOM 1597 C CA . TRP A 1 203 ? -34.992 -11.072 12.146 1.00 39.75 203 TRP A CA 1
ATOM 1598 C C . TRP A 1 203 ? -33.859 -10.055 12.378 1.00 39.75 203 TRP A C 1
ATOM 1600 O O . TRP A 1 203 ? -34.125 -8.892 12.660 1.00 39.75 203 TRP A O 1
ATOM 1610 N N . ILE A 1 204 ? -32.592 -10.442 12.162 1.00 36.72 204 ILE A N 1
ATOM 1611 C CA . ILE A 1 204 ? -31.480 -9.466 12.020 1.00 36.72 204 ILE A CA 1
ATOM 1612 C C . ILE A 1 204 ? -30.639 -9.657 10.738 1.00 36.72 204 ILE A C 1
ATOM 1614 O O . ILE A 1 204 ? -29.862 -8.776 10.382 1.00 36.72 204 ILE A O 1
ATOM 1618 N N . PHE A 1 205 ? -30.830 -10.721 9.948 1.00 33.75 205 PHE A N 1
ATOM 1619 C CA . PHE A 1 205 ? -30.028 -10.928 8.730 1.00 33.75 205 PHE A CA 1
ATOM 1620 C C . PHE A 1 205 ? -30.888 -11.251 7.500 1.00 33.75 205 PHE A C 1
ATOM 1622 O O . PHE A 1 205 ? -31.772 -12.106 7.592 1.00 33.75 205 PHE A O 1
ATOM 1629 N N . PRO A 1 206 ? -30.654 -10.608 6.337 1.00 32.25 206 PRO A N 1
ATOM 1630 C CA . PRO A 1 206 ? -31.271 -11.037 5.091 1.00 32.25 206 PRO A CA 1
ATOM 1631 C C . PRO A 1 206 ? -30.672 -12.385 4.676 1.00 32.25 206 PRO A C 1
ATOM 1633 O O . PRO A 1 206 ? -29.453 -12.554 4.626 1.00 32.25 206 PRO A O 1
ATOM 1636 N N . ALA A 1 207 ? -31.540 -13.354 4.384 1.00 36.22 207 ALA A N 1
ATOM 1637 C CA . ALA A 1 207 ? -31.132 -14.629 3.811 1.00 36.22 207 ALA A CA 1
ATOM 1638 C C . ALA A 1 207 ? -30.430 -14.408 2.455 1.00 36.22 207 ALA A C 1
ATOM 1640 O O . ALA A 1 207 ? -30.842 -13.522 1.698 1.00 36.22 207 ALA A O 1
ATOM 1641 N N . PRO A 1 208 ? -29.417 -15.216 2.096 1.00 32.19 208 PRO A N 1
ATOM 1642 C CA . PRO A 1 208 ? -28.855 -15.185 0.754 1.00 32.19 208 PRO A CA 1
ATOM 1643 C C . PRO A 1 208 ? -29.933 -15.572 -0.267 1.00 32.19 208 PRO A C 1
ATOM 1645 O O . PRO A 1 208 ? -30.519 -16.655 -0.220 1.00 32.19 208 PRO A O 1
ATOM 1648 N N . THR A 1 209 ? -30.206 -14.668 -1.204 1.00 37.06 209 THR A N 1
ATOM 1649 C CA . THR A 1 209 ? -31.075 -14.922 -2.352 1.00 37.06 209 THR A CA 1
ATOM 1650 C C . THR A 1 209 ? -30.394 -15.895 -3.311 1.00 37.06 209 THR A C 1
ATOM 1652 O O . THR A 1 209 ? -29.549 -15.487 -4.105 1.00 37.06 209 THR A O 1
ATOM 1655 N N . SER A 1 210 ? -30.773 -17.173 -3.221 1.00 30.20 210 SER A N 1
ATOM 1656 C CA . SER A 1 210 ? -31.218 -18.044 -4.327 1.00 30.20 210 SER A CA 1
ATOM 1657 C C . SER A 1 210 ? -30.748 -19.494 -4.141 1.00 30.20 210 SER A C 1
ATOM 1659 O O . SER A 1 210 ? -29.546 -19.756 -4.082 1.00 30.20 210 SER A O 1
ATOM 1661 N N . PRO A 1 211 ? -31.684 -20.454 -4.135 1.00 42.97 211 PRO A N 1
ATOM 1662 C CA . PRO A 1 211 ? -31.463 -21.742 -4.768 1.00 42.97 211 PRO A CA 1
ATOM 1663 C C . PRO A 1 211 ? -32.510 -21.942 -5.870 1.00 42.97 211 PRO A C 1
ATOM 1665 O O . PRO A 1 211 ? -33.715 -21.965 -5.611 1.00 42.97 211 PRO A O 1
ATOM 1668 N N . GLU A 1 212 ? -32.060 -22.111 -7.112 1.00 35.88 212 GLU A N 1
ATOM 1669 C CA . GLU A 1 212 ? -32.912 -22.717 -8.132 1.00 35.88 212 GLU A CA 1
ATOM 1670 C C . GLU A 1 212 ? -33.051 -24.225 -7.870 1.00 35.88 212 GLU A C 1
ATOM 1672 O O . GLU A 1 212 ? -32.089 -24.909 -7.520 1.00 35.88 212 GLU A O 1
ATOM 1677 N N . VAL A 1 213 ? -34.272 -24.705 -8.134 1.00 32.91 213 VAL A N 1
ATOM 1678 C CA . VAL A 1 213 ? -34.793 -26.087 -8.134 1.00 32.91 213 VAL A CA 1
ATOM 1679 C C . VAL A 1 213 ? -35.430 -26.585 -6.816 1.00 32.91 213 VAL A C 1
ATOM 1681 O O . VAL A 1 213 ? -34.789 -27.128 -5.922 1.00 32.91 213 VAL A O 1
ATOM 1684 N N . ALA A 1 214 ? -36.764 -26.455 -6.763 1.00 31.45 214 ALA A N 1
ATOM 1685 C CA . ALA A 1 214 ? -37.715 -27.156 -5.877 1.00 31.45 214 ALA A CA 1
ATOM 1686 C C . ALA A 1 214 ? -38.252 -28.448 -6.572 1.00 31.45 214 ALA A C 1
ATOM 1688 O O . ALA A 1 214 ? -37.786 -28.724 -7.680 1.00 31.45 214 ALA A O 1
ATOM 1689 N N . PRO A 1 215 ? -39.292 -29.193 -6.096 1.00 50.09 215 PRO A N 1
ATOM 1690 C CA . PRO A 1 215 ? -40.017 -29.217 -4.807 1.00 50.09 215 PRO A CA 1
ATOM 1691 C C . PRO A 1 215 ? -40.339 -30.660 -4.284 1.00 50.09 215 PRO A C 1
ATOM 1693 O O . PRO A 1 215 ? -39.890 -31.645 -4.858 1.00 50.09 215 PRO A O 1
ATOM 1696 N N . VAL A 1 216 ? -41.185 -30.743 -3.233 1.00 29.50 216 VAL A N 1
ATOM 1697 C CA . VAL A 1 216 ? -42.115 -31.821 -2.758 1.00 29.50 216 VAL A CA 1
ATOM 1698 C C . VAL A 1 216 ? -41.857 -32.070 -1.260 1.00 29.50 216 VAL A C 1
ATOM 1700 O O . VAL A 1 216 ? -40.739 -32.379 -0.888 1.00 29.50 216 VAL A O 1
ATOM 1703 N N . GLY A 1 217 ? -42.775 -31.996 -0.297 1.00 25.22 217 GLY A N 1
ATOM 1704 C CA . GLY A 1 217 ? -44.210 -31.749 -0.198 1.00 25.22 217 GLY A CA 1
ATOM 1705 C C . GLY A 1 217 ? -44.632 -32.121 1.244 1.00 25.22 217 GLY A C 1
ATOM 1706 O O . GLY A 1 217 ? -43.880 -32.794 1.943 1.00 25.22 217 GLY A O 1
ATOM 1707 N N . VAL A 1 218 ? -45.858 -31.753 1.639 1.00 27.66 218 VAL A N 1
ATOM 1708 C CA . VAL A 1 218 ? -46.598 -32.165 2.863 1.00 27.66 218 VAL A CA 1
ATOM 1709 C C . VAL A 1 218 ? -46.403 -31.332 4.154 1.00 27.66 218 VAL A C 1
ATOM 1711 O O . VAL A 1 218 ? -45.553 -31.621 4.983 1.00 27.66 218 VAL A O 1
ATOM 1714 N N . GLY A 1 219 ? -47.345 -30.403 4.379 1.00 23.58 219 GLY A N 1
ATOM 1715 C CA . GLY A 1 219 ? -48.354 -30.528 5.455 1.00 23.58 219 GLY A CA 1
ATOM 1716 C C . GLY A 1 219 ? -48.076 -29.926 6.853 1.00 23.58 219 GLY A C 1
ATOM 1717 O O . GLY A 1 219 ? -46.925 -29.789 7.235 1.00 23.58 219 GLY A O 1
ATOM 1718 N N . PRO A 1 220 ? -49.123 -29.543 7.625 1.00 42.09 220 PRO A N 1
ATOM 1719 C CA . PRO A 1 220 ? -49.097 -28.382 8.529 1.00 42.09 220 PRO A CA 1
ATOM 1720 C C . PRO A 1 220 ? -49.117 -28.703 10.045 1.00 42.09 220 PRO A C 1
ATOM 1722 O O . PRO A 1 220 ? -49.364 -29.835 10.443 1.00 42.09 220 PRO A O 1
ATOM 1725 N N . LEU A 1 221 ? -49.000 -27.631 10.854 1.00 27.23 221 LEU A N 1
ATOM 1726 C CA . LEU A 1 221 ? -49.316 -27.480 12.295 1.00 27.23 221 LEU A CA 1
ATOM 1727 C C . LEU A 1 221 ? -48.338 -28.066 13.331 1.00 27.23 221 LEU A C 1
ATOM 1729 O O . LEU A 1 221 ? -48.272 -29.272 13.521 1.00 27.23 221 LEU A O 1
ATOM 1733 N N . LEU A 1 222 ? -47.751 -27.178 14.149 1.00 23.45 222 LEU A N 1
ATOM 1734 C CA . LEU A 1 222 ? -47.885 -27.224 15.616 1.00 23.45 222 LEU A CA 1
ATOM 1735 C C . LEU A 1 222 ? -47.347 -25.936 16.261 1.00 23.45 222 LEU A C 1
ATOM 1737 O O . LEU A 1 222 ? -46.147 -25.703 16.357 1.00 23.45 222 LEU A O 1
ATOM 1741 N N . ILE A 1 223 ? -48.282 -25.106 16.726 1.00 33.78 223 ILE A N 1
ATOM 1742 C CA . ILE A 1 223 ? -48.041 -24.119 17.776 1.00 33.78 223 ILE A CA 1
ATOM 1743 C C . ILE A 1 223 ? -47.889 -24.921 19.070 1.00 33.78 223 ILE A C 1
ATOM 1745 O O . ILE A 1 223 ? -48.867 -25.489 19.556 1.00 33.78 223 ILE A O 1
ATOM 1749 N N . SER A 1 224 ? -46.690 -24.962 19.645 1.00 24.03 224 SER A N 1
ATOM 1750 C CA . SER A 1 224 ? -46.521 -25.331 21.050 1.00 24.03 224 SER A CA 1
ATOM 1751 C C . SER A 1 224 ? -45.583 -24.348 21.736 1.00 24.03 224 SER A C 1
ATOM 1753 O O . SER A 1 224 ? -44.378 -24.319 21.503 1.00 24.03 224 SER A O 1
ATOM 1755 N N . ARG A 1 225 ? -46.212 -23.547 22.588 1.00 32.09 225 ARG A N 1
ATOM 1756 C CA . ARG A 1 225 ? -45.651 -22.747 23.671 1.00 32.09 225 ARG A CA 1
ATOM 1757 C C . ARG A 1 225 ? -44.728 -23.628 24.525 1.00 32.09 225 ARG A C 1
ATOM 1759 O O . ARG A 1 225 ? -45.180 -24.663 25.010 1.00 32.09 225 ARG A O 1
ATOM 1766 N N . ILE A 1 226 ? -43.473 -23.227 24.710 1.00 27.09 226 ILE A N 1
ATOM 1767 C CA . ILE A 1 226 ? -42.570 -23.819 25.704 1.00 27.09 226 ILE A CA 1
ATOM 1768 C C . ILE A 1 226 ? -41.953 -22.668 26.497 1.00 27.09 226 ILE A C 1
ATOM 1770 O O . ILE A 1 226 ? -41.141 -21.911 25.974 1.00 27.09 226 ILE A O 1
ATOM 1774 N N . ASP A 1 227 ? -42.377 -22.551 27.754 1.00 39.34 227 ASP A N 1
ATOM 1775 C CA . ASP A 1 227 ? -41.658 -21.828 28.798 1.00 39.34 227 ASP A CA 1
ATOM 1776 C C . ASP A 1 227 ? -40.440 -22.679 29.198 1.00 39.34 227 ASP A C 1
ATOM 1778 O O . ASP A 1 227 ? -40.592 -23.794 29.701 1.00 39.34 227 ASP A O 1
ATOM 1782 N N . GLY A 1 228 ? -39.232 -22.168 28.951 1.00 30.17 228 GLY A N 1
ATOM 1783 C CA . GLY A 1 228 ? -37.957 -22.795 29.312 1.00 30.17 228 GLY A CA 1
ATOM 1784 C C . GLY A 1 228 ? -36.991 -21.729 29.819 1.00 30.17 228 GLY A C 1
ATOM 1785 O O . GLY A 1 228 ? -36.618 -20.816 29.093 1.00 30.17 228 GLY A O 1
ATOM 1786 N N . SER A 1 229 ? -36.682 -21.793 31.110 1.00 39.19 229 SER A N 1
ATOM 1787 C CA . SER A 1 229 ? -36.105 -20.733 31.936 1.00 39.19 229 SER A CA 1
ATOM 1788 C C . SER A 1 229 ? -34.602 -20.498 31.720 1.00 39.19 229 SER A C 1
ATOM 1790 O O . SER A 1 229 ? -33.875 -21.342 31.201 1.00 39.19 229 SER A O 1
ATOM 1792 N N . CYS A 1 230 ? -34.113 -19.360 32.232 1.00 34.34 230 CYS A N 1
ATOM 1793 C CA . CYS A 1 230 ? -32.723 -18.873 32.248 1.00 34.34 230 CYS A CA 1
ATOM 1794 C C . CYS A 1 230 ? -31.626 -19.879 32.685 1.00 34.34 230 CYS A C 1
ATOM 1796 O O . CYS A 1 230 ? -30.439 -19.566 32.608 1.00 34.34 230 CYS A O 1
ATOM 1798 N N . GLN A 1 231 ? -31.987 -21.080 33.140 1.00 37.25 231 GLN A N 1
ATOM 1799 C CA . GLN A 1 231 ? -31.062 -22.155 33.497 1.00 37.25 231 GLN A CA 1
ATOM 1800 C C . GLN A 1 231 ? -30.372 -22.795 32.282 1.00 37.25 231 GLN A C 1
ATOM 1802 O O . GLN A 1 231 ? -29.200 -23.156 32.391 1.00 37.25 231 GLN A O 1
ATOM 1807 N N . GLU A 1 232 ? -31.044 -22.890 31.130 1.00 38.59 232 GLU A N 1
ATOM 1808 C CA . GLU A 1 232 ? -30.468 -23.511 29.924 1.00 38.59 232 GLU A CA 1
ATOM 1809 C C . GLU A 1 232 ? -29.406 -22.614 29.260 1.00 38.59 232 GLU A C 1
ATOM 1811 O O . GLU A 1 232 ? -28.356 -23.094 28.816 1.00 38.59 232 GLU A O 1
ATOM 1816 N N . MET A 1 233 ? -29.607 -21.292 29.309 1.00 37.59 233 MET A N 1
ATOM 1817 C CA . MET A 1 233 ? -28.626 -20.300 28.849 1.00 37.59 233 MET A CA 1
ATOM 1818 C C . MET A 1 233 ? -27.359 -20.291 29.716 1.00 37.59 233 MET A C 1
ATOM 1820 O O . MET A 1 233 ? -26.248 -20.242 29.189 1.00 37.59 233 MET A O 1
ATOM 1824 N N . GLY A 1 234 ? -27.503 -20.435 31.039 1.00 42.84 234 GLY A N 1
ATOM 1825 C CA . GLY A 1 234 ? -26.360 -20.555 31.949 1.00 42.84 234 GLY A CA 1
ATOM 1826 C C . GLY A 1 234 ? -25.520 -21.813 31.699 1.00 42.84 234 GLY A C 1
ATOM 1827 O O . GLY A 1 234 ? -24.298 -21.782 31.847 1.00 42.84 234 GLY A O 1
ATOM 1828 N N . THR A 1 235 ? -26.137 -22.923 31.283 1.00 46.91 235 THR A N 1
ATOM 1829 C CA . THR A 1 235 ? -25.398 -24.145 30.925 1.00 46.91 235 THR A CA 1
ATOM 1830 C C . THR A 1 235 ? -24.647 -24.020 29.605 1.00 46.91 235 THR A C 1
ATOM 1832 O O . THR A 1 235 ? -23.480 -24.400 29.557 1.00 46.91 235 THR A O 1
ATOM 1835 N N . ALA A 1 236 ? -25.256 -23.424 28.576 1.00 43.84 236 ALA A N 1
ATOM 1836 C CA . ALA A 1 236 ? -24.597 -23.212 27.287 1.00 43.84 236 ALA A CA 1
ATOM 1837 C C . ALA A 1 236 ? -23.402 -22.245 27.400 1.00 43.84 236 ALA A C 1
ATOM 1839 O O . ALA A 1 236 ? -22.353 -22.482 26.802 1.00 43.84 236 ALA A O 1
ATOM 1840 N N . TYR A 1 237 ? -23.524 -21.201 28.228 1.00 44.53 237 TYR A N 1
ATOM 1841 C CA . TYR A 1 237 ? -22.451 -20.238 28.489 1.00 44.53 237 TYR A CA 1
ATOM 1842 C C . TYR A 1 237 ? -21.241 -20.878 29.189 1.00 44.53 237 TYR A C 1
ATOM 1844 O O . TYR A 1 237 ? -20.107 -20.731 28.735 1.00 44.53 237 TYR A O 1
ATOM 1852 N N . ASN A 1 238 ? -21.478 -21.655 30.253 1.00 47.16 238 ASN A N 1
ATOM 1853 C CA . ASN A 1 238 ? -20.406 -22.357 30.967 1.00 47.16 238 ASN A CA 1
ATOM 1854 C C . ASN A 1 238 ? -19.713 -23.410 30.088 1.00 47.16 238 ASN A C 1
ATOM 1856 O O . ASN A 1 238 ? -18.518 -23.657 30.243 1.00 47.16 238 ASN A O 1
ATOM 1860 N N . GLU A 1 239 ? -20.445 -24.025 29.159 1.00 48.31 239 GLU A N 1
ATOM 1861 C CA . GLU A 1 239 ? -19.893 -24.999 28.220 1.00 48.31 239 GLU A CA 1
ATOM 1862 C C . GLU A 1 239 ? -19.042 -24.305 27.144 1.00 48.31 239 GLU A C 1
ATOM 1864 O O . GLU A 1 239 ? -17.920 -24.737 26.892 1.00 48.31 239 GLU A O 1
ATOM 1869 N N . ALA A 1 240 ? -19.481 -23.163 26.605 1.00 47.44 240 ALA A N 1
ATOM 1870 C CA . ALA A 1 240 ? -18.691 -22.357 25.671 1.00 47.44 240 ALA A CA 1
ATOM 1871 C C . ALA A 1 240 ? -17.411 -21.782 26.312 1.00 47.44 240 ALA A C 1
ATOM 1873 O O . ALA A 1 240 ? -16.338 -21.836 25.709 1.00 47.44 240 ALA A O 1
ATOM 1874 N N . GLU A 1 241 ? -17.489 -21.285 27.550 1.00 47.50 241 GLU A N 1
ATOM 1875 C CA . GLU A 1 241 ? -16.324 -20.781 28.285 1.00 47.50 241 GLU A CA 1
ATOM 1876 C C . GLU A 1 241 ? -15.344 -21.913 28.652 1.00 47.50 241 GLU A C 1
ATOM 1878 O O . GLU A 1 241 ? -14.126 -21.742 28.557 1.00 47.50 241 GLU A O 1
ATOM 1883 N N . PHE A 1 242 ? -15.855 -23.097 29.011 1.00 53.69 242 PHE A N 1
ATOM 1884 C CA . PHE A 1 242 ? -15.038 -24.289 29.251 1.00 53.69 242 PHE A CA 1
ATOM 1885 C C . PHE A 1 242 ? -14.315 -24.752 27.980 1.00 53.69 242 PHE A C 1
ATOM 1887 O O . PHE A 1 242 ? -13.117 -25.033 28.040 1.00 53.69 242 PHE A O 1
ATOM 1894 N N . LEU A 1 243 ? -15.013 -24.796 26.841 1.00 52.22 243 LEU A N 1
ATOM 1895 C CA . LEU A 1 243 ? -14.437 -25.170 25.547 1.00 52.22 243 LEU A CA 1
ATOM 1896 C C . LEU A 1 243 ? -13.368 -24.164 25.094 1.00 52.22 243 LEU A C 1
ATOM 1898 O O . LEU A 1 243 ? -12.309 -24.578 24.630 1.00 52.22 243 LEU A O 1
ATOM 1902 N N . ALA A 1 244 ? -13.595 -22.865 25.310 1.00 51.16 244 ALA A N 1
ATOM 1903 C CA . ALA A 1 244 ? -12.634 -21.813 24.976 1.00 51.16 244 ALA A CA 1
ATOM 1904 C C . ALA A 1 244 ? -11.370 -21.840 25.856 1.00 51.16 244 ALA A C 1
ATOM 1906 O O . ALA A 1 244 ? -10.289 -21.497 25.387 1.00 51.16 244 ALA A O 1
ATOM 1907 N N . LYS A 1 245 ? -11.482 -22.247 27.128 1.00 53.00 245 LYS A N 1
ATOM 1908 C CA . LYS A 1 245 ? -10.338 -22.332 28.059 1.00 53.00 245 LYS A CA 1
ATOM 1909 C C . LYS A 1 245 ? -9.583 -23.664 28.009 1.00 53.00 245 LYS A C 1
ATOM 1911 O O . LYS A 1 245 ? -8.500 -23.750 28.576 1.00 53.00 245 LYS A O 1
ATOM 1916 N N . ASN A 1 246 ? -10.141 -24.698 27.376 1.00 55.00 246 ASN A N 1
ATOM 1917 C CA . ASN A 1 246 ? -9.589 -26.060 27.380 1.00 55.00 246 ASN A CA 1
ATOM 1918 C C . ASN A 1 246 ? -9.484 -26.648 25.963 1.00 55.00 246 ASN A C 1
ATOM 1920 O O . ASN A 1 246 ? -9.703 -27.844 25.766 1.00 55.00 246 ASN A O 1
ATOM 1924 N N . GLU A 1 247 ? -9.146 -25.810 24.981 1.00 60.97 247 GLU A N 1
ATOM 1925 C CA . GLU A 1 247 ? -9.064 -26.159 23.557 1.00 60.97 247 GLU A CA 1
ATOM 1926 C C . GLU A 1 247 ? -8.237 -27.434 23.295 1.00 60.97 247 GLU A C 1
ATOM 1928 O O . GLU A 1 247 ? -8.696 -28.345 22.603 1.00 60.97 247 GLU A O 1
ATOM 1933 N N . GLU A 1 248 ? 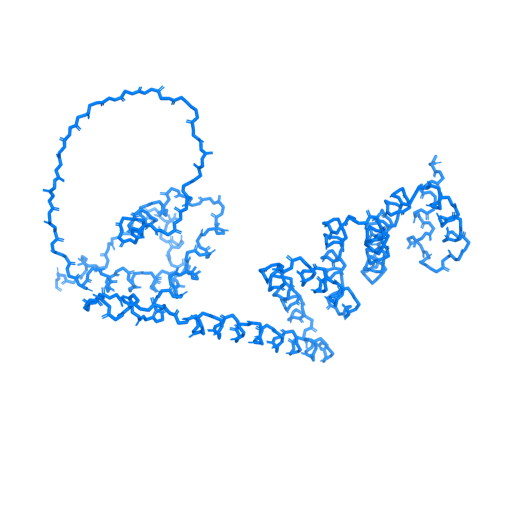-7.065 -27.573 23.923 1.00 53.72 248 GLU A N 1
ATOM 1934 C CA . GLU A 1 248 ? -6.218 -28.765 23.761 1.00 53.72 248 GLU A CA 1
ATOM 1935 C C . GLU A 1 248 ? -6.866 -30.056 24.290 1.00 53.72 248 GLU A C 1
ATOM 1937 O O . GLU A 1 248 ? -6.739 -31.113 23.669 1.00 53.72 248 GLU A O 1
ATOM 1942 N N . GLU A 1 249 ? -7.602 -29.998 25.402 1.00 58.31 249 GLU A N 1
ATOM 1943 C CA . GLU A 1 249 ? -8.280 -31.165 25.987 1.00 58.31 249 GLU A CA 1
ATOM 1944 C C . GLU A 1 249 ? -9.484 -31.596 25.136 1.00 58.31 249 GLU A C 1
ATOM 1946 O O . GLU A 1 249 ? -9.754 -32.793 24.985 1.00 58.31 249 GLU A O 1
ATOM 1951 N N . VAL A 1 250 ? -10.183 -30.631 24.533 1.00 58.34 250 VAL A N 1
ATOM 1952 C CA . VAL A 1 250 ? -11.285 -30.872 23.589 1.00 58.34 250 VAL A CA 1
ATOM 1953 C C . VAL A 1 250 ? -10.757 -31.576 22.341 1.00 58.34 250 VAL A C 1
ATOM 1955 O O . VAL A 1 250 ? -11.275 -32.627 21.952 1.00 58.34 250 VAL A O 1
ATOM 1958 N N . LEU A 1 251 ? -9.672 -31.055 21.763 1.00 50.53 251 LEU A N 1
ATOM 1959 C CA . LEU A 1 251 ? -9.018 -31.644 20.597 1.00 50.53 251 LEU A CA 1
ATOM 1960 C C . LEU A 1 251 ? -8.452 -33.038 20.904 1.00 50.53 251 LEU A C 1
ATOM 1962 O O . LEU A 1 251 ? -8.573 -33.945 20.077 1.00 50.53 251 LEU A O 1
ATOM 1966 N N . ARG A 1 252 ? -7.894 -33.250 22.103 1.00 66.62 252 ARG A N 1
ATOM 1967 C CA . ARG A 1 252 ? -7.393 -34.558 22.554 1.00 66.62 252 ARG A CA 1
ATOM 1968 C C . ARG A 1 252 ? -8.503 -35.609 22.628 1.00 66.62 252 ARG A C 1
ATOM 1970 O O . ARG A 1 252 ? -8.314 -36.719 22.133 1.00 66.62 252 ARG A O 1
ATOM 1977 N N . ARG A 1 253 ? -9.663 -35.280 23.209 1.00 58.97 253 ARG A N 1
ATOM 1978 C CA . ARG A 1 253 ? -10.805 -36.214 23.324 1.00 58.97 253 ARG A CA 1
ATOM 1979 C C . ARG A 1 253 ? -11.461 -36.520 21.988 1.00 58.97 253 ARG A C 1
ATOM 1981 O O . ARG A 1 253 ? -11.803 -37.673 21.736 1.00 58.97 253 ARG A O 1
ATOM 1988 N N . TYR A 1 254 ? -11.568 -35.513 21.125 1.00 49.66 254 TYR A N 1
ATOM 1989 C CA . TYR A 1 254 ? -12.067 -35.685 19.767 1.00 49.66 254 TYR A CA 1
ATOM 1990 C C . TYR A 1 254 ? -11.174 -36.639 18.959 1.00 49.66 254 TYR A C 1
ATOM 1992 O O . TYR A 1 254 ? -11.668 -37.606 18.383 1.00 49.66 254 TYR A O 1
ATOM 2000 N N . ARG A 1 255 ? -9.845 -36.455 19.009 1.00 57.31 255 ARG A N 1
ATOM 2001 C CA . ARG A 1 255 ? -8.878 -37.378 18.379 1.00 57.31 255 ARG A CA 1
ATOM 2002 C C . ARG A 1 255 ? -8.936 -38.793 18.961 1.00 57.31 255 ARG A C 1
ATOM 2004 O O . ARG A 1 255 ? -8.664 -39.751 18.250 1.00 57.31 255 ARG A O 1
ATOM 2011 N N . ALA A 1 256 ? -9.307 -38.927 20.233 1.00 64.12 256 ALA A N 1
ATOM 2012 C CA . ALA A 1 256 ? -9.494 -40.214 20.898 1.00 64.12 256 ALA A CA 1
ATOM 2013 C C . ALA A 1 256 ? -10.867 -40.868 20.626 1.00 64.12 256 ALA A C 1
ATOM 2015 O O . ALA A 1 256 ? -11.153 -41.919 21.200 1.00 64.12 256 ALA A O 1
ATOM 2016 N N . GLY A 1 257 ? -11.733 -40.260 19.802 1.00 60.28 257 GLY A N 1
ATOM 2017 C CA . GLY A 1 257 ? -13.073 -40.778 19.499 1.00 60.28 257 GLY A CA 1
ATOM 2018 C C . GLY A 1 257 ? -14.035 -40.759 20.693 1.00 60.28 257 GLY A C 1
ATOM 2019 O O . GLY A 1 257 ? -15.047 -41.457 20.688 1.00 60.28 257 GLY A O 1
ATOM 2020 N N . GLN A 1 258 ? -13.727 -39.988 21.738 1.00 64.75 258 GLN A N 1
ATOM 2021 C CA . GLN A 1 258 ? -14.562 -39.891 22.931 1.00 64.75 258 GLN A CA 1
ATOM 2022 C C . GLN A 1 258 ? -15.602 -38.784 22.735 1.00 64.75 258 GLN A C 1
ATOM 2024 O O . GLN A 1 258 ? -15.261 -37.602 22.680 1.00 64.75 258 GLN A O 1
ATOM 2029 N N . GLY A 1 259 ? -16.878 -39.163 22.626 1.00 49.66 259 GLY A N 1
ATOM 2030 C CA . GLY A 1 259 ? -17.986 -38.211 22.527 1.00 49.66 259 GLY A CA 1
ATOM 2031 C C . GLY A 1 259 ? -18.097 -37.309 23.764 1.00 49.66 259 GLY A C 1
ATOM 2032 O O . GLY A 1 259 ? -17.800 -37.722 24.888 1.00 49.66 259 GLY A O 1
ATOM 2033 N N . PHE A 1 260 ? -18.549 -36.070 23.567 1.00 53.12 260 PHE A N 1
ATOM 2034 C CA . PHE A 1 260 ? -18.815 -35.146 24.667 1.00 53.12 260 PHE A CA 1
ATOM 2035 C C . PHE A 1 260 ? -20.143 -35.498 25.349 1.00 53.12 260 PHE A C 1
ATOM 2037 O O . PHE A 1 260 ? -21.213 -35.405 24.755 1.00 53.12 260 PHE A O 1
ATOM 2044 N N . THR A 1 261 ? -20.087 -35.904 26.618 1.00 51.47 261 THR A N 1
ATOM 2045 C CA . THR A 1 261 ? -21.276 -35.958 27.481 1.00 51.47 261 THR A CA 1
ATOM 2046 C C . THR A 1 261 ? -21.526 -34.574 28.084 1.00 51.47 261 THR A C 1
ATOM 2048 O O . THR A 1 261 ? -20.608 -34.081 28.752 1.00 51.47 261 THR A O 1
ATOM 2051 N N . PRO A 1 262 ? -22.733 -33.992 27.940 1.00 44.88 262 PRO A N 1
ATOM 2052 C CA . PRO A 1 262 ? -23.066 -32.687 28.504 1.00 44.88 262 PRO A CA 1
ATOM 2053 C C . PRO A 1 262 ? -22.801 -32.628 30.007 1.00 44.88 262 PRO A C 1
ATOM 2055 O O . PRO A 1 262 ? -23.101 -33.578 30.745 1.00 44.88 262 PRO A O 1
ATOM 2058 N N . TRP A 1 263 ? -22.272 -31.497 30.472 1.00 39.88 263 TRP A N 1
ATOM 2059 C CA . TRP A 1 263 ? -21.889 -31.295 31.875 1.00 39.88 263 TRP A CA 1
ATOM 2060 C C . TRP A 1 263 ? -23.066 -31.500 32.853 1.00 39.88 263 TRP A C 1
ATOM 2062 O O . TRP A 1 263 ? -22.883 -31.977 33.976 1.00 39.88 263 TRP A O 1
ATOM 2072 N N . SER A 1 264 ? -24.298 -31.260 32.389 1.00 40.16 264 SER A N 1
ATOM 2073 C CA . SER A 1 264 ? -25.551 -31.456 33.133 1.00 40.16 264 SER A CA 1
ATOM 2074 C C . SER A 1 264 ? -25.837 -32.909 33.545 1.00 40.16 264 SER A C 1
ATOM 2076 O O . SER A 1 264 ? -26.620 -33.134 34.469 1.00 40.16 264 SER A O 1
ATOM 2078 N N . ARG A 1 265 ? -25.178 -33.912 32.939 1.00 40.88 265 ARG A N 1
ATOM 2079 C CA . ARG A 1 265 ? -25.328 -35.332 33.319 1.00 40.88 265 ARG A CA 1
ATOM 2080 C C . ARG A 1 265 ? -24.345 -35.822 34.387 1.00 40.88 265 ARG A C 1
ATOM 2082 O O . ARG A 1 265 ? -24.495 -36.948 34.847 1.00 40.88 265 ARG A O 1
ATOM 2089 N N . ARG A 1 266 ? -23.368 -35.011 34.816 1.00 42.03 266 ARG A N 1
ATOM 2090 C CA . ARG A 1 266 ? -22.359 -35.426 35.818 1.00 42.03 266 ARG A CA 1
ATOM 2091 C C . ARG A 1 266 ? -22.714 -35.100 37.274 1.00 42.03 266 ARG A C 1
ATOM 2093 O O . ARG A 1 266 ? -22.006 -35.553 38.162 1.00 42.03 266 ARG A O 1
ATOM 2100 N N . ARG A 1 267 ? -23.802 -34.364 37.542 1.00 34.78 267 ARG A N 1
ATOM 2101 C CA . ARG A 1 267 ? -24.252 -34.002 38.908 1.00 34.78 267 ARG A CA 1
ATOM 2102 C C . ARG A 1 267 ? -25.482 -34.777 39.401 1.00 34.78 267 ARG A C 1
ATOM 2104 O O . ARG A 1 267 ? -26.329 -34.230 40.100 1.00 34.78 267 ARG A O 1
ATOM 2111 N N . ARG A 1 268 ? -25.598 -36.054 39.041 1.00 38.53 268 ARG A N 1
ATOM 2112 C CA . ARG A 1 268 ? -26.465 -36.993 39.767 1.00 38.53 268 ARG A CA 1
ATOM 2113 C C . ARG A 1 268 ? -25.672 -38.244 40.112 1.00 38.53 268 ARG A C 1
ATOM 2115 O O . ARG A 1 268 ? -25.850 -39.251 39.445 1.00 38.53 268 ARG A O 1
ATOM 2122 N N . PHE A 1 269 ? -24.784 -38.124 41.091 1.00 35.31 269 PHE A N 1
ATOM 2123 C CA . PHE A 1 269 ? -24.352 -39.167 42.022 1.00 35.31 269 PHE A CA 1
ATOM 2124 C C . PHE A 1 269 ? -23.783 -38.469 43.256 1.00 35.31 269 PHE A C 1
ATOM 2126 O O . PHE A 1 269 ? -23.123 -37.420 43.065 1.00 35.31 269 PHE A O 1
#